Protein AF-A0A5B0PMB0-F1 (afdb_monomer)

Nearest PDB structures (foldseek):
  3c48-assembly1_A  TM=7.609E-01  e=1.021E-05  Corynebacterium glutamicum
  2bfw-assembly1_A  TM=9.282E-01  e=6.484E-05  Pyrococcus abyssi
  2f9f-assembly1_A  TM=6.568E-01  e=1.828E-06  Archaeoglobus fulgidus DSM 4304
  6me3-assembly1_A  TM=8.746E-01  e=4.984E-04  Homo sapiens
  6kqi-assembly1_A  TM=7.697E-01  e=3.400E-04  Homo sapiens

Mean predicted aligned error: 10.93 Å

Sequence (194 aa):
MDNRRTLKALQESVPKDLVQLTLSTEDVGGAERMPDVLFLLNVSQEHKLALLHGRSTKLLGYTASNEHLGIGPLEAMACRLPVLAVDSGGPKETVSDTRTGFLVPPDPEKWAQSIRNILAMDDQQRRQMGDAGRDRVLELFSTEVMAKHFERAIQDILSPVRQTDLWLEQGFFHLLAFIFLPFLTIWVGTWKFM

Secondary structure (DSSP, 8-state):
--HHHHHHHHHHHS-TTS-EEEEETT-----SS--SEEEEES--HHHHHHHHT-TT---EEE--TT-SS-HHHHHHHHTT--EEEESSSTHHHH--BTTTEEEE-S-HHHHHHHHHHHHHS-HHHHHHHHHHHHHHIIIIISHHHHHHHHHHHHHHHHS-----SHHHHHHHHHHHHHHHHHHHHHHHHGGG--

Solvent-accessible surface area (backbone atoms only — not comparable to full-atom values): 11168 Å² total; per-residue (Å²): 132,63,65,69,61,52,51,51,54,52,63,70,65,52,59,89,90,55,48,69,46,77,40,47,86,82,60,92,71,83,68,97,57,88,56,77,41,77,46,74,41,83,73,46,73,67,56,50,50,51,52,51,63,30,86,86,54,77,61,47,80,44,76,69,70,72,39,81,58,38,66,67,58,50,56,32,12,61,54,38,26,28,29,39,29,29,62,33,50,10,34,61,76,65,49,45,65,81,50,21,25,42,62,37,64,101,41,73,67,62,48,52,50,50,51,50,54,63,67,69,45,54,75,64,59,47,44,52,23,1,48,46,17,24,51,49,32,61,71,67,67,26,72,67,42,49,49,52,53,52,51,48,54,51,49,59,71,67,44,76,79,79,77,80,55,65,63,61,52,54,53,48,51,52,52,48,47,65,66,47,52,70,53,54,57,55,60,61,63,65,67,82,78,122

pLDDT: mean 86.99, std 14.03, range [44.78, 98.62]

Foldseek 3Di:
DPVVVVVVVVVVPDDPPFFEDEDEPVDPDDDPDDGPHYHYPPQDPVNVLCQLLPPPQQADEAEDAQDAACVVLLSSLLSLHAYEYEQHHNCVVLDDDPQQHHHHHPDVVRSVVRVVVSVPDDPVSSNRSSPSSSVSCVVPPDPVNVVVVVVVVVCVVVPPPCPPPPCVVVVVVVVVCVVCVVVVVVVVVVPPPD

Radius of gyration: 31.82 Å; Cα contacts (8 Å, |Δi|>4): 205; chains: 1; bounding box: 43×44×115 Å

Organism: NCBI:txid56615

InterPro domains:
  IPR001296 Glycosyl transferase, family 1 [PF00534] (36-135)
  IPR027054 Mannosyltransferase ALG2 [PTHR45918] (2-165)

Structure (mmCIF, N/CA/C/O backbone):
data_AF-A0A5B0PMB0-F1
#
_entry.id   AF-A0A5B0PMB0-F1
#
loop_
_atom_site.group_PDB
_atom_site.id
_atom_site.type_symbol
_atom_site.label_atom_id
_atom_site.label_alt_id
_atom_site.label_comp_id
_atom_site.label_asym_id
_atom_site.label_entity_id
_atom_site.label_seq_id
_atom_site.pdbx_PDB_ins_code
_atom_site.Cartn_x
_atom_site.Cartn_y
_atom_site.Cartn_z
_atom_site.occupancy
_atom_site.B_iso_or_equiv
_atom_site.auth_seq_id
_atom_site.auth_comp_id
_atom_site.auth_asym_id
_atom_site.auth_atom_id
_atom_site.pdbx_PDB_model_num
ATOM 1 N N . MET A 1 1 ? 15.774 10.542 6.602 1.00 57.09 1 MET A N 1
ATOM 2 C CA . MET A 1 1 ? 16.187 9.804 5.389 1.00 57.09 1 MET A CA 1
ATOM 3 C C . MET A 1 1 ? 16.515 10.840 4.322 1.00 57.09 1 MET A C 1
ATOM 5 O O . MET A 1 1 ? 15.747 11.781 4.187 1.00 57.09 1 MET A O 1
ATOM 9 N N . ASP A 1 2 ? 17.667 10.759 3.655 1.00 81.25 2 ASP A N 1
ATOM 10 C CA . ASP A 1 2 ? 18.040 11.720 2.602 1.00 81.25 2 ASP A CA 1
ATOM 11 C C . ASP A 1 2 ? 17.395 11.289 1.277 1.00 81.25 2 ASP A C 1
ATOM 13 O O . ASP A 1 2 ? 17.866 10.354 0.627 1.00 81.25 2 ASP A O 1
ATOM 17 N N . ASN A 1 3 ? 16.305 11.959 0.889 1.00 82.25 3 ASN A N 1
ATOM 18 C CA . ASN A 1 3 ? 15.520 11.604 -0.296 1.00 82.25 3 ASN A CA 1
ATOM 19 C C . ASN A 1 3 ? 16.348 11.628 -1.590 1.00 82.25 3 ASN A C 1
ATOM 21 O O . ASN A 1 3 ? 16.076 10.839 -2.492 1.00 82.25 3 ASN A O 1
ATOM 25 N N . ARG A 1 4 ? 17.383 12.478 -1.681 1.00 85.38 4 ARG A N 1
ATOM 26 C CA . ARG A 1 4 ? 18.250 12.536 -2.869 1.00 85.38 4 ARG A CA 1
ATOM 27 C C . ARG A 1 4 ? 19.137 11.300 -2.970 1.00 85.38 4 ARG A C 1
ATOM 29 O O . ARG A 1 4 ? 19.287 10.747 -4.056 1.00 85.38 4 ARG A O 1
ATOM 36 N N . ARG A 1 5 ? 19.695 10.842 -1.844 1.00 89.75 5 ARG A N 1
ATOM 37 C CA . ARG A 1 5 ? 20.484 9.598 -1.799 1.00 89.75 5 ARG A CA 1
ATOM 38 C C . ARG A 1 5 ? 19.624 8.379 -2.106 1.00 89.75 5 ARG A C 1
ATOM 40 O O . ARG A 1 5 ? 20.054 7.535 -2.883 1.00 89.75 5 ARG A O 1
ATOM 47 N N . THR A 1 6 ? 18.419 8.311 -1.542 1.00 88.94 6 THR A N 1
ATOM 48 C CA . THR A 1 6 ? 17.482 7.212 -1.813 1.00 88.94 6 THR A CA 1
ATOM 49 C C . THR A 1 6 ? 17.100 7.159 -3.289 1.00 88.94 6 THR A C 1
ATOM 51 O O . THR A 1 6 ? 17.182 6.095 -3.892 1.00 88.94 6 THR A O 1
ATOM 54 N N . LEU A 1 7 ? 16.735 8.298 -3.890 1.00 91.75 7 LEU A N 1
ATOM 55 C CA . LEU A 1 7 ? 16.399 8.362 -5.314 1.00 91.75 7 LEU A CA 1
ATOM 56 C C . LEU A 1 7 ? 17.561 7.880 -6.185 1.00 91.75 7 LEU A C 1
ATOM 58 O O . LEU A 1 7 ? 17.359 7.034 -7.050 1.00 91.75 7 LEU A O 1
ATOM 62 N N . LYS A 1 8 ? 18.776 8.370 -5.919 1.00 94.12 8 LYS A N 1
ATOM 63 C CA . LYS A 1 8 ? 19.967 7.963 -6.667 1.00 94.12 8 LYS A CA 1
ATOM 64 C C . LYS A 1 8 ? 20.215 6.454 -6.568 1.00 94.12 8 LYS A C 1
ATOM 66 O O . LYS A 1 8 ? 20.432 5.813 -7.588 1.00 94.12 8 LYS A O 1
ATOM 71 N N . ALA A 1 9 ? 20.117 5.880 -5.368 1.00 94.06 9 ALA A N 1
ATOM 72 C CA . ALA A 1 9 ? 20.280 4.440 -5.172 1.00 94.06 9 ALA A CA 1
ATOM 73 C C . ALA A 1 9 ? 19.219 3.622 -5.932 1.00 94.06 9 ALA A C 1
ATOM 75 O O . ALA A 1 9 ? 19.539 2.591 -6.517 1.00 94.06 9 ALA A O 1
ATOM 76 N N . LEU A 1 10 ? 17.966 4.092 -5.967 1.00 93.12 10 LEU A N 1
ATOM 77 C CA . LEU A 1 10 ? 16.902 3.440 -6.734 1.00 93.12 10 LEU A CA 1
ATOM 78 C C . LEU A 1 10 ? 17.166 3.514 -8.241 1.00 93.12 10 LEU A C 1
ATOM 80 O O . LEU A 1 10 ? 17.052 2.496 -8.916 1.00 93.12 10 LEU A O 1
ATOM 84 N N . GLN A 1 11 ? 17.576 4.674 -8.756 1.00 94.81 11 GLN A N 1
ATOM 85 C CA . GLN A 1 11 ? 17.908 4.855 -10.173 1.00 94.81 11 GLN A CA 1
ATOM 86 C C . GLN A 1 11 ? 19.091 3.981 -10.605 1.00 94.81 11 GLN A C 1
ATOM 88 O O . GLN A 1 11 ? 19.104 3.460 -11.718 1.00 94.81 11 GLN A O 1
ATOM 93 N N . GLU A 1 12 ? 20.080 3.807 -9.726 1.00 96.31 12 GLU A N 1
ATOM 94 C CA . GLU A 1 12 ? 21.227 2.919 -9.943 1.00 96.31 12 GLU A CA 1
ATOM 95 C C . GLU A 1 12 ? 20.848 1.431 -9.872 1.00 96.31 12 GLU A C 1
ATOM 97 O O . GLU A 1 12 ? 21.526 0.605 -10.482 1.00 96.31 12 GLU A O 1
ATOM 102 N N . SER A 1 13 ? 19.768 1.079 -9.165 1.00 94.19 13 SER A N 1
ATOM 103 C CA . SER A 1 13 ? 19.272 -0.302 -9.091 1.00 94.19 13 SER A CA 1
ATOM 104 C C . SER A 1 13 ? 18.421 -0.736 -10.287 1.00 94.19 13 SER A C 1
ATOM 106 O O . SER A 1 13 ? 18.160 -1.931 -10.431 1.00 94.19 13 SER A O 1
ATOM 108 N N . VAL A 1 14 ? 17.982 0.197 -11.142 1.00 94.94 14 VAL A N 1
ATOM 109 C CA . VAL A 1 14 ? 17.193 -0.147 -12.331 1.00 94.94 14 VAL A CA 1
ATOM 110 C C . VAL A 1 14 ? 18.078 -0.897 -13.341 1.00 94.94 14 VAL A C 1
ATOM 112 O O . VAL A 1 14 ? 19.146 -0.395 -13.706 1.00 94.94 14 VAL A O 1
ATOM 115 N N . PRO A 1 15 ? 17.658 -2.086 -13.818 1.00 95.31 15 PRO A N 1
ATOM 116 C CA . PRO A 1 15 ? 18.355 -2.809 -14.878 1.00 95.31 15 PRO A CA 1
ATOM 117 C C . PRO A 1 15 ? 18.583 -1.945 -16.126 1.00 95.31 15 PRO A C 1
ATOM 119 O O . PRO A 1 15 ? 17.711 -1.185 -16.540 1.00 95.31 15 PRO A O 1
ATOM 122 N N . LYS A 1 16 ? 19.767 -2.063 -16.740 1.00 93.12 16 LYS A N 1
ATOM 123 C CA . LYS A 1 16 ? 20.192 -1.200 -17.862 1.00 93.12 16 LYS A CA 1
ATOM 124 C C . LYS A 1 16 ? 19.368 -1.377 -19.140 1.00 93.12 16 LYS A C 1
ATOM 126 O O . LYS A 1 16 ? 19.439 -0.533 -20.026 1.00 93.12 16 LYS A O 1
ATOM 131 N N . ASP A 1 17 ? 18.665 -2.494 -19.260 1.00 95.25 17 ASP A N 1
ATOM 132 C CA . ASP A 1 17 ? 17.761 -2.826 -20.357 1.00 95.25 17 ASP A CA 1
ATOM 133 C C . ASP A 1 17 ? 16.377 -2.172 -20.220 1.00 95.25 17 ASP A C 1
ATOM 135 O O . ASP A 1 17 ? 15.644 -2.116 -21.207 1.00 95.25 17 ASP A O 1
ATOM 139 N N . LEU A 1 18 ? 16.037 -1.640 -19.040 1.00 94.12 18 LEU A N 1
ATOM 140 C CA . LEU A 1 18 ? 14.791 -0.916 -18.800 1.00 94.12 18 LEU A CA 1
ATOM 141 C C . LEU A 1 18 ? 14.965 0.590 -19.002 1.00 94.12 18 LEU A C 1
ATOM 143 O O . LEU A 1 18 ? 15.967 1.195 -18.612 1.00 94.12 18 LEU A O 1
ATOM 147 N N . VAL A 1 19 ? 13.939 1.222 -19.564 1.00 93.00 19 VAL A N 1
ATOM 148 C CA . VAL A 1 19 ? 13.881 2.675 -19.719 1.00 93.00 19 VAL A CA 1
ATOM 149 C C . VAL A 1 19 ? 13.334 3.286 -18.435 1.00 93.00 19 VAL A C 1
ATOM 151 O O . VAL A 1 19 ? 12.165 3.096 -18.095 1.00 93.00 19 VAL A O 1
ATOM 154 N N . GLN A 1 20 ? 14.161 4.064 -17.735 1.00 93.12 20 GLN A N 1
ATOM 155 C CA . GLN A 1 20 ? 13.717 4.866 -16.595 1.00 93.12 20 GLN A CA 1
ATOM 156 C C . GLN A 1 20 ? 13.575 6.347 -16.943 1.00 93.12 20 GLN A C 1
ATOM 158 O O . GLN A 1 20 ? 14.370 6.899 -17.702 1.00 93.12 20 GLN A O 1
ATOM 163 N N . LEU A 1 21 ? 12.591 7.003 -16.332 1.00 91.69 21 LEU A N 1
ATOM 164 C CA . LEU A 1 21 ? 12.368 8.443 -16.432 1.00 91.69 21 LEU A CA 1
ATOM 165 C C . LEU A 1 21 ? 12.169 9.029 -15.036 1.00 91.69 21 LEU A C 1
ATOM 167 O O . LEU A 1 21 ? 11.540 8.411 -14.181 1.00 91.69 21 LEU A O 1
ATOM 171 N N . THR A 1 22 ? 12.690 10.231 -14.801 1.00 91.19 22 THR A N 1
ATOM 172 C CA . THR A 1 22 ? 12.420 10.999 -13.580 1.00 91.19 22 THR A CA 1
ATOM 173 C C . THR A 1 22 ? 11.750 12.307 -13.962 1.00 91.19 22 THR A C 1
ATOM 175 O O . THR A 1 22 ? 12.291 13.030 -14.792 1.00 91.19 22 THR A O 1
ATOM 178 N N . LEU A 1 23 ? 10.590 12.598 -13.375 1.00 87.94 23 LEU A N 1
ATOM 179 C CA . LEU A 1 23 ? 9.835 13.826 -13.622 1.00 87.94 23 LEU A CA 1
ATOM 180 C C . LEU A 1 23 ? 9.596 14.568 -12.309 1.00 87.94 23 LEU A C 1
ATOM 182 O O . LEU A 1 23 ? 9.224 13.955 -11.303 1.00 87.94 23 LEU A O 1
ATOM 186 N N . SER A 1 24 ? 9.771 15.887 -12.325 1.00 81.81 24 SER A N 1
ATOM 187 C CA . SER A 1 24 ? 9.203 16.766 -11.305 1.00 81.81 24 SER A CA 1
ATOM 188 C C . SER A 1 24 ? 7.833 17.285 -11.751 1.00 81.81 24 SER A C 1
ATOM 190 O O . SER A 1 24 ? 7.498 17.249 -12.932 1.00 81.81 24 SER A O 1
ATOM 192 N N . THR A 1 25 ? 7.035 17.800 -10.817 1.00 67.31 25 THR A N 1
ATOM 193 C CA . THR A 1 25 ? 5.736 18.435 -11.111 1.00 67.31 25 THR A CA 1
ATOM 194 C C . THR A 1 25 ? 5.819 19.640 -12.054 1.00 67.31 25 THR A C 1
ATOM 196 O O . THR A 1 25 ? 4.788 20.086 -12.548 1.00 67.31 25 THR A O 1
ATOM 199 N N . GLU A 1 26 ? 7.017 20.177 -12.294 1.00 67.75 26 GLU A N 1
ATOM 200 C CA . GLU A 1 26 ? 7.267 21.326 -13.172 1.00 67.75 26 GLU A CA 1
ATOM 201 C C . GLU A 1 26 ? 7.703 20.898 -14.588 1.00 67.75 26 GLU A C 1
ATOM 203 O O . GLU A 1 26 ? 7.622 21.687 -15.530 1.00 67.75 26 GLU A O 1
ATOM 208 N N . ASP A 1 27 ? 8.106 19.634 -14.767 1.00 65.62 27 ASP A N 1
ATOM 209 C CA . ASP A 1 27 ? 8.620 19.108 -16.030 1.00 65.62 27 ASP A CA 1
ATOM 210 C C . ASP A 1 27 ? 7.488 18.522 -16.886 1.00 65.62 27 ASP A C 1
ATOM 212 O O . ASP A 1 27 ? 7.120 17.351 -16.778 1.00 65.62 27 ASP A O 1
ATOM 216 N N . VAL A 1 28 ? 6.947 19.340 -17.791 1.00 54.47 28 VAL A N 1
ATOM 217 C CA . VAL A 1 28 ? 5.975 18.918 -18.815 1.00 54.47 28 VAL A CA 1
ATOM 218 C C . VAL A 1 28 ? 6.713 18.707 -20.145 1.00 54.47 28 VAL A C 1
ATOM 220 O O . VAL A 1 28 ? 6.522 19.439 -21.112 1.00 54.47 28 VAL A O 1
ATOM 223 N N . GLY A 1 29 ? 7.635 17.740 -20.179 1.00 56.41 29 GLY A N 1
ATOM 224 C CA . GLY A 1 29 ? 8.478 17.431 -21.342 1.00 56.41 29 GLY A CA 1
ATOM 225 C C . GLY A 1 29 ? 8.524 15.930 -21.620 1.00 56.41 29 GLY A C 1
ATOM 226 O O . GLY A 1 29 ? 8.939 15.152 -20.768 1.00 56.41 29 GLY A O 1
ATOM 227 N N . GLY A 1 30 ? 8.035 15.531 -22.798 1.00 57.56 30 GLY A N 1
ATOM 228 C CA . GLY A 1 30 ? 7.682 14.154 -23.1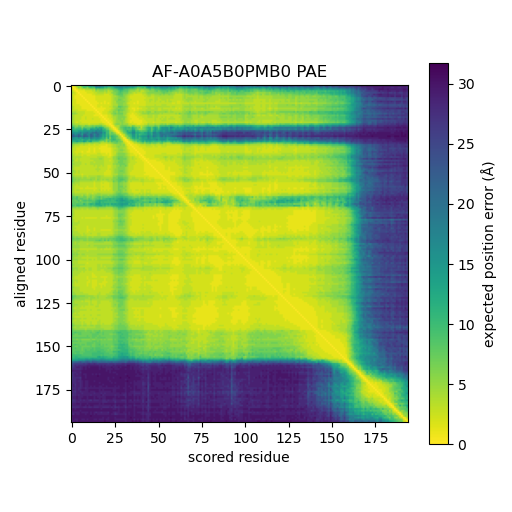44 1.00 57.56 30 GLY A CA 1
ATOM 229 C C . GLY A 1 30 ? 8.867 13.207 -23.312 1.00 57.56 30 GLY A C 1
ATOM 230 O O . GLY A 1 30 ? 9.813 13.489 -24.044 1.00 57.56 30 GLY A O 1
ATOM 231 N N . ALA A 1 31 ? 8.767 12.038 -22.683 1.00 56.53 31 ALA A N 1
ATOM 232 C CA . ALA A 1 31 ? 9.597 10.903 -23.047 1.00 56.53 31 ALA A CA 1
ATOM 233 C C . ALA A 1 31 ? 9.238 10.428 -24.461 1.00 56.53 31 ALA A C 1
ATOM 235 O O . ALA A 1 31 ? 8.060 10.286 -24.792 1.00 56.53 31 ALA A O 1
ATOM 236 N N . GLU A 1 32 ? 10.252 10.142 -25.279 1.00 65.19 32 GLU A N 1
ATOM 237 C CA . GLU A 1 32 ? 10.086 9.616 -26.646 1.00 65.19 32 GLU A CA 1
ATOM 238 C C . GLU A 1 32 ? 9.341 8.269 -26.676 1.00 65.19 32 GLU A C 1
ATOM 240 O O . GLU A 1 32 ? 8.744 7.890 -27.683 1.00 65.19 32 GLU A O 1
ATOM 245 N N . ARG A 1 33 ? 9.349 7.550 -25.548 1.00 78.25 33 ARG A N 1
ATOM 246 C CA . ARG A 1 33 ? 8.638 6.294 -25.317 1.00 78.25 33 ARG A CA 1
ATOM 247 C C . ARG A 1 33 ? 8.175 6.222 -23.862 1.00 78.25 33 ARG A C 1
ATOM 249 O O . ARG A 1 33 ? 8.803 6.794 -22.976 1.00 78.25 33 ARG A O 1
ATOM 256 N N . MET A 1 34 ? 7.088 5.492 -23.614 1.00 85.00 34 MET A N 1
ATOM 257 C CA . MET A 1 34 ? 6.602 5.222 -22.258 1.00 85.00 34 MET A CA 1
ATOM 258 C C . MET A 1 34 ? 7.689 4.495 -21.435 1.00 85.00 34 MET A C 1
ATOM 260 O O . MET A 1 34 ? 8.185 3.471 -21.911 1.00 85.00 34 MET A O 1
ATOM 264 N N . PRO A 1 35 ? 8.080 5.009 -20.254 1.00 92.00 35 PRO A N 1
ATOM 265 C CA . PRO A 1 35 ? 9.121 4.394 -19.436 1.00 92.00 35 PRO A CA 1
ATOM 266 C C . PRO A 1 35 ? 8.618 3.113 -18.760 1.00 92.00 35 PRO A C 1
ATOM 268 O O . PRO A 1 35 ? 7.445 3.017 -18.395 1.00 92.00 35 PRO A O 1
ATOM 271 N N . ASP A 1 36 ? 9.525 2.164 -18.538 1.00 94.38 36 ASP A N 1
ATOM 272 C CA . ASP A 1 36 ? 9.277 0.962 -17.734 1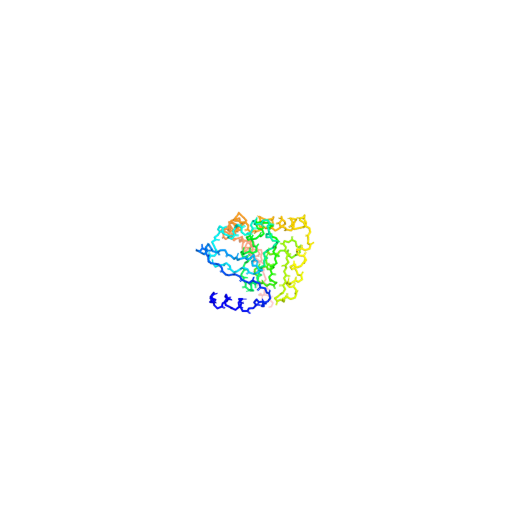.00 94.38 36 ASP A CA 1
ATOM 273 C C . ASP A 1 36 ? 9.265 1.299 -16.234 1.00 94.38 36 ASP A C 1
ATOM 275 O O . ASP A 1 36 ? 8.499 0.724 -15.461 1.00 94.38 36 ASP A O 1
ATOM 279 N N . VAL A 1 37 ? 10.096 2.269 -15.825 1.00 95.06 37 VAL A N 1
ATOM 280 C CA . VAL A 1 37 ? 10.184 2.765 -14.445 1.00 95.06 37 VAL A CA 1
ATOM 281 C C . VAL A 1 37 ? 10.078 4.289 -14.430 1.00 95.06 37 VAL A C 1
ATOM 283 O O . VAL A 1 37 ? 10.905 4.992 -15.006 1.00 95.06 37 VAL A O 1
ATOM 286 N N . LEU A 1 38 ? 9.067 4.816 -13.741 1.00 93.00 38 LEU A N 1
ATOM 287 C CA . LEU A 1 38 ? 8.846 6.255 -13.603 1.00 93.00 38 LEU A CA 1
ATOM 288 C C . LEU A 1 38 ? 9.058 6.700 -12.153 1.00 93.00 38 LEU A C 1
ATOM 290 O O . LEU A 1 38 ? 8.313 6.302 -11.259 1.00 93.00 38 LEU A O 1
ATOM 294 N N . PHE A 1 39 ? 10.038 7.574 -11.933 1.00 92.69 39 PHE A N 1
ATOM 295 C CA . PHE A 1 39 ? 10.243 8.270 -10.666 1.00 92.69 39 PHE A CA 1
ATOM 296 C C . PHE A 1 39 ? 9.548 9.630 -10.709 1.00 92.69 39 PHE A C 1
ATOM 298 O O . PHE A 1 39 ? 9.967 10.528 -11.436 1.00 92.69 39 PHE A O 1
ATOM 305 N N . LEU A 1 40 ? 8.492 9.793 -9.916 1.00 90.31 40 LEU A N 1
ATOM 306 C CA . LEU A 1 40 ? 7.794 11.069 -9.767 1.00 90.31 40 LEU A CA 1
ATOM 307 C C . LEU A 1 40 ? 8.264 11.778 -8.498 1.00 90.31 40 LEU A C 1
ATOM 309 O O . LEU A 1 40 ? 8.195 11.220 -7.401 1.00 90.31 40 LEU A O 1
ATOM 313 N N . LEU A 1 41 ? 8.739 13.011 -8.647 1.00 89.44 41 LEU A N 1
ATOM 314 C CA . LEU A 1 41 ? 9.197 13.853 -7.547 1.00 89.44 41 LEU A CA 1
ATOM 315 C C . LEU A 1 41 ? 8.109 14.849 -7.151 1.00 89.44 41 LEU A C 1
ATOM 317 O O . LEU A 1 41 ? 7.350 15.315 -7.996 1.00 89.44 41 LEU A O 1
ATOM 321 N N . ASN A 1 42 ? 8.066 15.201 -5.863 1.00 86.94 42 ASN A N 1
ATOM 322 C CA . ASN A 1 42 ? 7.117 16.175 -5.308 1.00 86.94 42 ASN A CA 1
ATOM 323 C C . ASN A 1 42 ? 5.649 15.854 -5.646 1.00 86.94 42 ASN A C 1
ATOM 325 O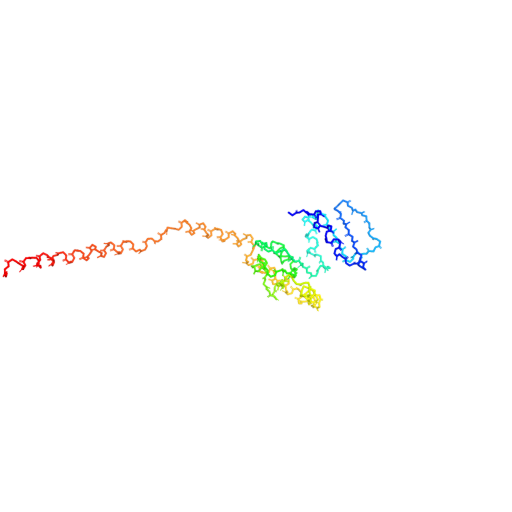 O . ASN A 1 42 ? 4.866 16.741 -5.974 1.00 86.94 42 ASN A O 1
ATOM 329 N N . VAL A 1 43 ? 5.274 14.573 -5.569 1.00 87.81 43 VAL A N 1
ATOM 330 C CA . VAL A 1 43 ? 3.914 14.108 -5.871 1.00 87.81 43 VAL A CA 1
ATOM 331 C C . VAL A 1 43 ? 2.911 14.804 -4.948 1.00 87.81 43 VAL A C 1
ATOM 333 O O . VAL A 1 43 ? 2.918 14.584 -3.736 1.00 87.81 43 VAL A O 1
ATOM 336 N N . SER A 1 44 ? 2.047 15.642 -5.526 1.00 90.25 44 SER A N 1
ATOM 337 C CA . SER A 1 44 ? 0.954 16.283 -4.789 1.00 90.25 44 SER A CA 1
ATOM 338 C C . SER A 1 44 ? -0.138 15.272 -4.422 1.00 90.25 44 SER A C 1
ATOM 340 O O . SER A 1 44 ? -0.194 14.160 -4.959 1.00 90.25 44 SER A O 1
ATOM 342 N N . GLN A 1 45 ? -1.043 15.658 -3.523 1.00 91.25 45 GLN A N 1
ATOM 343 C CA . GLN A 1 45 ? -2.150 14.790 -3.117 1.00 91.25 45 GLN A CA 1
ATOM 344 C C . GLN A 1 45 ? -3.069 14.448 -4.296 1.00 91.25 45 GLN A C 1
ATOM 346 O O . GLN A 1 45 ? -3.506 13.308 -4.424 1.00 91.25 45 GLN A O 1
ATOM 351 N N . GLU A 1 46 ? -3.305 15.395 -5.199 1.00 91.25 46 GLU A N 1
ATOM 352 C CA . GLU A 1 46 ? -4.129 15.212 -6.394 1.00 91.25 46 GLU A CA 1
ATOM 353 C C . GLU A 1 46 ? -3.488 14.204 -7.351 1.00 91.25 46 GLU A C 1
ATOM 355 O O . GLU A 1 46 ? -4.164 13.292 -7.824 1.00 91.25 46 GLU A O 1
ATOM 360 N N . HIS A 1 47 ? -2.174 14.311 -7.581 1.00 91.00 47 HIS A N 1
ATOM 361 C CA . HIS A 1 47 ? -1.434 13.344 -8.393 1.00 91.00 47 HIS A CA 1
ATOM 362 C C . HIS A 1 47 ? -1.476 11.946 -7.776 1.00 91.00 47 HIS A C 1
ATOM 364 O O . HIS A 1 47 ? -1.736 10.967 -8.476 1.00 91.00 47 HIS A O 1
ATOM 370 N N . LYS A 1 48 ? -1.270 11.844 -6.459 1.00 93.19 48 LYS A N 1
ATOM 371 C CA . LYS A 1 48 ? -1.362 10.571 -5.740 1.00 93.19 48 LYS A CA 1
ATOM 372 C C . LYS A 1 48 ? -2.749 9.946 -5.899 1.00 93.19 48 LYS A C 1
ATOM 374 O O . LYS A 1 48 ? -2.848 8.776 -6.255 1.00 93.19 48 LYS A O 1
ATOM 379 N N . LEU A 1 49 ? -3.814 10.720 -5.688 1.00 94.50 49 LEU A N 1
ATOM 380 C CA . LEU A 1 49 ? -5.191 10.247 -5.849 1.00 94.50 49 LEU A CA 1
ATOM 381 C C . LEU A 1 49 ? -5.485 9.823 -7.291 1.00 94.50 49 LEU A C 1
ATOM 383 O O . LEU A 1 49 ? -6.093 8.776 -7.502 1.00 94.50 49 LEU A O 1
ATOM 387 N N . ALA A 1 50 ? -5.013 10.580 -8.283 1.00 94.06 50 ALA A N 1
ATOM 388 C CA . ALA A 1 50 ? -5.160 10.220 -9.690 1.00 94.06 50 ALA A CA 1
ATOM 389 C C . ALA A 1 50 ? -4.478 8.880 -10.015 1.00 94.06 50 ALA A C 1
ATOM 391 O O . ALA A 1 50 ? -5.058 8.052 -10.718 1.00 94.06 50 ALA A O 1
ATOM 392 N N . LEU A 1 51 ? -3.285 8.631 -9.463 1.00 94.88 51 LEU A N 1
ATOM 393 C CA . LEU A 1 51 ? -2.577 7.358 -9.614 1.00 94.88 51 LEU A CA 1
ATOM 394 C C . LEU A 1 51 ? -3.306 6.211 -8.906 1.00 94.88 51 LEU A C 1
ATOM 396 O O . LEU A 1 51 ? -3.477 5.147 -9.499 1.00 94.88 51 LEU A O 1
ATOM 400 N N . LEU A 1 52 ? -3.779 6.416 -7.675 1.00 96.62 52 LEU A N 1
ATOM 401 C CA . LEU A 1 52 ? -4.503 5.390 -6.915 1.00 96.62 52 LEU A CA 1
ATOM 402 C C . LEU A 1 52 ? -5.850 5.018 -7.555 1.00 96.62 52 LEU A C 1
ATOM 404 O O . LEU A 1 52 ? -6.240 3.854 -7.519 1.00 96.62 52 LEU A O 1
ATOM 408 N N . HIS A 1 53 ? -6.541 5.975 -8.180 1.00 95.25 53 HIS A N 1
ATOM 409 C CA . HIS A 1 53 ? -7.794 5.742 -8.908 1.00 95.25 53 HIS A CA 1
ATOM 410 C C . HIS A 1 53 ? -7.603 5.344 -10.379 1.00 95.25 53 HIS A C 1
ATOM 412 O O . HIS A 1 53 ? -8.581 5.038 -11.072 1.00 95.25 53 HIS A O 1
ATOM 418 N N . GLY A 1 54 ? -6.367 5.352 -10.878 1.00 94.62 54 GLY A N 1
ATOM 419 C CA . GLY A 1 54 ? -6.064 5.033 -12.265 1.00 94.62 54 GLY A CA 1
ATOM 420 C C . GLY A 1 54 ? -6.498 3.611 -12.621 1.00 94.62 54 GLY A C 1
ATOM 421 O O . GLY A 1 54 ? -6.062 2.646 -12.005 1.00 94.62 54 GLY A O 1
ATOM 422 N N . ARG A 1 55 ? -7.308 3.443 -13.675 1.00 90.06 55 ARG A N 1
ATOM 423 C CA . ARG A 1 55 ? -7.729 2.108 -14.166 1.00 90.06 55 ARG A CA 1
ATOM 424 C C . ARG A 1 55 ? -6.553 1.231 -14.624 1.00 90.06 55 ARG A C 1
ATOM 426 O O . ARG A 1 55 ? -6.648 -0.001 -14.656 1.00 90.06 55 ARG A O 1
ATOM 433 N N . SER A 1 56 ? -5.456 1.870 -15.024 1.00 92.50 56 SER A N 1
ATOM 434 C CA . SER A 1 56 ? -4.195 1.218 -15.375 1.00 92.50 56 SER A CA 1
ATOM 435 C C . SER A 1 56 ? -3.419 0.737 -14.147 1.00 92.50 56 SER A C 1
ATOM 437 O O . SER A 1 56 ? -2.632 -0.197 -14.276 1.00 92.50 56 SER A O 1
ATOM 439 N N . THR A 1 57 ? -3.661 1.309 -12.967 1.00 96.25 57 THR A N 1
ATOM 440 C CA . THR A 1 57 ? -3.004 0.928 -11.714 1.00 96.25 57 THR A CA 1
ATOM 441 C C . THR A 1 57 ? -3.556 -0.408 -11.234 1.00 96.25 57 THR A C 1
ATOM 443 O O . THR A 1 57 ? -4.766 -0.594 -11.116 1.00 96.25 57 THR A O 1
ATOM 446 N N . LYS A 1 58 ? -2.665 -1.377 -11.005 1.00 96.44 58 LYS A N 1
ATOM 447 C CA . LYS A 1 58 ? -3.056 -2.757 -10.666 1.00 96.44 58 LYS A CA 1
ATOM 448 C C . LYS A 1 58 ? -2.892 -3.096 -9.191 1.00 96.44 58 LYS A C 1
ATOM 450 O O . LYS A 1 58 ? -3.652 -3.917 -8.688 1.00 96.44 58 LYS A O 1
ATOM 455 N N . LEU A 1 59 ? -1.922 -2.478 -8.522 1.00 97.56 59 LEU A N 1
ATOM 456 C CA . LEU A 1 59 ? -1.651 -2.652 -7.096 1.00 97.56 59 LEU A CA 1
ATOM 457 C C . LEU A 1 59 ? -0.815 -1.487 -6.551 1.00 97.56 59 LEU A C 1
ATOM 459 O O . LEU A 1 59 ? -0.136 -0.808 -7.323 1.00 97.56 59 LEU A O 1
ATOM 463 N N . LEU A 1 60 ? -0.824 -1.302 -5.230 1.00 97.94 60 LEU A N 1
ATOM 464 C CA . LEU A 1 60 ? 0.165 -0.494 -4.509 1.00 97.94 60 LEU A CA 1
ATOM 465 C C . LEU A 1 60 ? 1.207 -1.418 -3.866 1.00 97.94 60 LEU A C 1
ATOM 467 O O . LEU A 1 60 ? 0.842 -2.313 -3.108 1.00 97.94 60 LEU A O 1
ATOM 471 N N . GLY A 1 61 ? 2.493 -1.172 -4.124 1.00 97.19 61 GLY A N 1
ATOM 472 C CA . GLY A 1 61 ? 3.600 -1.798 -3.398 1.00 97.19 61 GLY A CA 1
ATOM 473 C C . GLY A 1 61 ? 4.063 -0.923 -2.230 1.00 97.19 61 GLY A C 1
ATOM 474 O O . GLY A 1 61 ? 4.374 0.248 -2.438 1.00 97.19 61 GLY A O 1
ATOM 475 N N . TYR A 1 62 ? 4.135 -1.471 -1.016 1.00 96.12 62 TYR A N 1
ATOM 476 C CA . TYR A 1 62 ? 4.523 -0.744 0.197 1.00 96.12 62 TYR A CA 1
ATOM 477 C C . TYR A 1 62 ? 5.660 -1.445 0.955 1.00 96.12 62 TYR A C 1
ATOM 479 O O . TYR A 1 62 ? 5.448 -2.396 1.706 1.00 96.12 62 TYR A O 1
ATOM 487 N N . THR A 1 63 ? 6.889 -0.971 0.748 1.00 93.06 63 THR A N 1
ATOM 488 C CA . THR A 1 63 ? 8.129 -1.621 1.217 1.00 93.06 63 THR A CA 1
ATOM 489 C C . THR A 1 63 ? 8.675 -1.065 2.537 1.00 93.06 63 THR A C 1
ATOM 491 O O . THR A 1 63 ? 9.689 -1.555 3.038 1.00 93.06 63 THR A O 1
ATOM 494 N N . ALA A 1 64 ? 8.038 -0.040 3.114 1.00 87.62 64 ALA A N 1
ATOM 495 C CA . ALA A 1 64 ? 8.527 0.613 4.325 1.00 87.62 64 ALA A CA 1
ATOM 496 C C . ALA A 1 64 ? 8.434 -0.335 5.530 1.00 87.62 64 ALA A C 1
ATOM 498 O O . ALA A 1 64 ? 7.349 -0.654 6.011 1.00 87.62 64 ALA A O 1
ATOM 499 N N . SER A 1 65 ? 9.593 -0.794 6.004 1.00 81.69 65 SER A N 1
ATOM 500 C CA . SER A 1 65 ? 9.691 -1.678 7.167 1.00 81.69 65 SER A CA 1
ATOM 501 C C . SER A 1 65 ? 9.612 -0.880 8.467 1.00 81.69 65 SER A C 1
ATOM 503 O O . SER A 1 65 ? 10.126 0.236 8.531 1.00 81.69 65 SER A O 1
ATOM 505 N N . ASN A 1 66 ? 9.021 -1.470 9.510 1.00 78.69 66 ASN A N 1
ATOM 506 C CA . ASN A 1 66 ? 8.882 -0.862 10.845 1.00 78.69 66 ASN A CA 1
ATOM 507 C C . ASN A 1 66 ? 8.170 0.505 10.856 1.00 78.69 66 ASN A C 1
ATOM 509 O O . ASN A 1 66 ? 8.422 1.336 11.728 1.00 78.69 66 ASN A O 1
ATOM 513 N N . GLU A 1 67 ? 7.295 0.756 9.884 1.00 82.81 67 GLU A N 1
ATOM 514 C CA . GLU A 1 67 ? 6.381 1.894 9.947 1.00 82.81 67 GLU A CA 1
ATOM 515 C C . GLU A 1 67 ? 5.260 1.577 10.956 1.00 82.81 67 GLU A C 1
ATOM 517 O O . GLU A 1 67 ? 4.949 0.408 11.174 1.00 82.81 67 GLU A O 1
ATOM 522 N N . HIS A 1 68 ? 4.721 2.582 11.646 1.00 84.00 68 HIS A N 1
ATOM 523 C CA . HIS A 1 68 ? 3.817 2.369 12.778 1.00 84.00 68 HIS A CA 1
ATOM 524 C C . HIS A 1 68 ? 2.412 1.898 12.381 1.00 84.00 68 HIS A C 1
ATOM 526 O O . HIS A 1 68 ? 1.892 0.997 13.023 1.00 84.00 68 HIS A O 1
ATOM 532 N N . LEU A 1 69 ? 1.791 2.486 11.355 1.00 80.75 69 LEU A N 1
ATOM 533 C CA . LEU A 1 69 ? 0.375 2.267 11.029 1.00 80.75 69 LEU A CA 1
ATOM 534 C C . LEU A 1 69 ? 0.142 1.803 9.586 1.00 80.75 69 LEU A C 1
ATOM 536 O O . LEU A 1 69 ? -0.690 0.945 9.338 1.00 80.75 69 LEU A O 1
ATOM 540 N N . GLY A 1 70 ? 0.874 2.324 8.612 1.00 81.06 70 GLY A N 1
ATOM 541 C CA . GLY A 1 70 ? 0.726 1.987 7.203 1.00 81.06 70 GLY A CA 1
ATOM 542 C C . GLY A 1 70 ? -0.381 2.808 6.550 1.00 81.06 70 GLY A C 1
ATOM 543 O O . GLY A 1 70 ? -1.307 2.256 5.958 1.00 81.06 70 GLY A O 1
ATOM 544 N N . ILE A 1 71 ? -0.280 4.141 6.616 1.00 91.06 71 ILE A N 1
ATOM 545 C CA . ILE A 1 71 ? -1.272 5.042 5.997 1.00 91.06 71 ILE A CA 1
ATOM 546 C C . ILE A 1 71 ? -1.360 4.815 4.478 1.00 91.06 71 ILE A C 1
ATOM 548 O O . ILE A 1 71 ? -2.457 4.792 3.932 1.00 91.06 71 ILE A O 1
ATOM 552 N N . GLY A 1 72 ? -0.236 4.564 3.797 1.00 93.81 72 GLY A N 1
ATOM 553 C CA . GLY A 1 72 ? -0.221 4.267 2.355 1.00 93.81 72 GLY A CA 1
ATOM 554 C C . GLY A 1 72 ? -1.109 3.069 1.965 1.00 93.81 72 GLY A C 1
ATOM 555 O O . GLY A 1 72 ? -1.973 3.219 1.101 1.00 93.81 72 GLY A O 1
ATOM 556 N N . PRO A 1 73 ? -0.956 1.897 2.614 1.00 96.69 73 PRO A N 1
ATOM 557 C CA . PRO A 1 73 ? -1.887 0.778 2.493 1.00 96.69 73 PRO A CA 1
ATOM 558 C C . PRO A 1 73 ? -3.360 1.151 2.697 1.00 96.69 73 PRO A C 1
ATOM 560 O O . PRO A 1 73 ? -4.198 0.753 1.890 1.00 96.69 73 PRO A O 1
ATOM 563 N N . LEU A 1 74 ? -3.686 1.932 3.734 1.00 96.56 74 LEU A N 1
ATOM 564 C CA . LEU A 1 74 ? -5.063 2.373 3.992 1.00 96.56 74 LEU A CA 1
ATOM 565 C C . LEU A 1 74 ? -5.606 3.262 2.864 1.00 96.56 74 LEU A C 1
ATOM 567 O O . LEU A 1 74 ? -6.735 3.059 2.422 1.00 96.56 74 LEU A O 1
ATOM 571 N N . GLU A 1 75 ? -4.805 4.202 2.356 1.00 96.69 75 GLU A N 1
ATOM 572 C CA . GLU A 1 75 ? -5.181 5.070 1.231 1.00 96.69 75 GLU A CA 1
ATOM 573 C C . GLU A 1 75 ? -5.458 4.258 -0.044 1.00 96.69 75 GLU A C 1
ATOM 575 O O . GLU A 1 75 ? -6.471 4.480 -0.713 1.00 96.69 75 GLU A O 1
ATOM 580 N N . ALA A 1 76 ? -4.611 3.273 -0.360 1.00 97.62 76 ALA A N 1
ATOM 581 C CA . ALA A 1 76 ? -4.830 2.373 -1.493 1.00 97.62 76 ALA A CA 1
ATOM 582 C C . ALA A 1 76 ? -6.089 1.513 -1.321 1.00 97.62 76 ALA A C 1
ATOM 584 O O . ALA A 1 76 ? -6.918 1.451 -2.231 1.00 97.62 76 ALA A O 1
ATOM 585 N N . MET A 1 77 ? -6.280 0.908 -0.147 1.00 97.88 77 MET A N 1
ATOM 586 C CA . MET A 1 77 ? -7.473 0.113 0.147 1.00 97.88 77 MET A CA 1
ATOM 587 C C . MET A 1 77 ? -8.755 0.955 0.080 1.00 97.88 77 MET A C 1
ATOM 589 O O . MET A 1 77 ? -9.740 0.516 -0.510 1.00 97.88 77 MET A O 1
ATOM 593 N N . ALA A 1 78 ? -8.748 2.197 0.577 1.00 97.12 78 ALA A N 1
ATOM 594 C CA . ALA A 1 78 ? -9.881 3.121 0.450 1.00 97.12 78 ALA A CA 1
ATOM 595 C C . ALA A 1 78 ? -10.243 3.404 -1.025 1.00 97.12 78 ALA A C 1
ATOM 597 O O . ALA A 1 78 ? -11.425 3.530 -1.385 1.00 97.12 78 ALA A O 1
ATOM 598 N N . CYS A 1 79 ? -9.224 3.435 -1.889 1.00 97.44 79 CYS A N 1
ATOM 599 C CA . CYS A 1 79 ? -9.346 3.569 -3.341 1.00 97.44 79 CYS A CA 1
ATOM 600 C C . CYS A 1 79 ? -9.688 2.252 -4.065 1.00 97.44 79 CYS A C 1
ATOM 602 O O . CYS A 1 79 ? -9.800 2.263 -5.290 1.00 97.44 79 CYS A O 1
ATOM 604 N N . ARG A 1 80 ? -9.922 1.149 -3.335 1.00 97.94 80 ARG A N 1
ATOM 605 C CA . ARG A 1 80 ? -10.165 -0.210 -3.860 1.00 97.94 80 ARG A CA 1
ATOM 606 C C . ARG A 1 80 ? -8.999 -0.790 -4.660 1.00 97.94 80 ARG A C 1
ATOM 608 O O . ARG A 1 80 ? -9.204 -1.548 -5.607 1.00 97.94 80 ARG A O 1
ATOM 615 N N . LEU A 1 81 ? -7.775 -0.435 -4.292 1.00 98.06 81 LEU A N 1
ATOM 616 C CA . LEU A 1 81 ? -6.573 -0.945 -4.930 1.00 98.06 81 LEU A CA 1
ATOM 617 C C . LEU A 1 81 ? -5.972 -2.080 -4.082 1.00 98.06 81 LEU A C 1
ATOM 619 O O . LEU A 1 81 ? -5.720 -1.860 -2.895 1.00 98.06 81 LEU A O 1
ATOM 623 N N . PRO A 1 82 ? -5.710 -3.270 -4.659 1.00 97.88 82 PRO A N 1
ATOM 624 C CA . PRO A 1 82 ? -4.958 -4.321 -3.982 1.00 97.88 82 PRO A CA 1
ATOM 625 C C . PRO A 1 82 ? -3.618 -3.818 -3.437 1.00 97.88 82 PRO A C 1
ATOM 627 O O . PRO A 1 82 ? -2.892 -3.092 -4.124 1.00 97.88 82 PRO A O 1
ATOM 630 N N . VAL A 1 83 ? -3.269 -4.234 -2.219 1.00 98.12 83 VAL A N 1
ATOM 631 C CA . VAL A 1 83 ? -2.015 -3.839 -1.564 1.00 98.12 83 VAL A CA 1
ATOM 632 C C . VAL A 1 83 ? -1.044 -5.013 -1.506 1.00 98.12 83 VAL A C 1
ATOM 634 O O . VAL A 1 83 ? -1.392 -6.100 -1.066 1.00 98.12 83 VAL A O 1
ATOM 637 N N . LEU A 1 84 ? 0.204 -4.791 -1.899 1.00 98.25 84 LEU A N 1
ATOM 638 C CA . LEU A 1 84 ? 1.324 -5.674 -1.602 1.00 98.25 84 LEU A CA 1
ATOM 639 C C . LEU A 1 84 ? 2.233 -4.948 -0.615 1.00 98.25 84 LEU A C 1
ATOM 641 O O . LEU A 1 84 ? 2.834 -3.937 -0.971 1.00 98.25 84 LEU A O 1
ATOM 645 N N . ALA A 1 85 ? 2.323 -5.428 0.620 1.00 97.31 85 ALA A N 1
ATOM 646 C CA . ALA A 1 85 ? 3.073 -4.749 1.668 1.00 97.31 85 ALA A CA 1
ATOM 647 C C . ALA A 1 85 ? 4.073 -5.674 2.359 1.00 97.31 85 ALA A C 1
ATOM 649 O O . ALA A 1 85 ? 3.941 -6.897 2.338 1.00 97.31 85 ALA A O 1
ATOM 650 N N . VAL A 1 86 ? 5.089 -5.076 2.978 1.00 96.50 86 VAL A N 1
ATOM 651 C CA . VAL A 1 86 ? 6.070 -5.824 3.765 1.00 96.50 86 VAL A CA 1
ATOM 652 C C . VAL A 1 86 ? 5.417 -6.447 5.008 1.00 96.50 86 VAL A C 1
ATOM 654 O O . VAL A 1 86 ? 4.647 -5.783 5.696 1.00 96.50 86 VAL A O 1
ATOM 657 N N . ASP A 1 87 ? 5.740 -7.703 5.328 1.00 95.25 87 ASP A N 1
ATOM 658 C CA . ASP A 1 87 ? 5.299 -8.394 6.557 1.00 95.25 87 ASP A CA 1
ATOM 659 C C . ASP A 1 87 ? 6.072 -7.891 7.792 1.00 95.25 87 ASP A C 1
ATOM 661 O O . ASP A 1 87 ? 6.860 -8.601 8.417 1.00 95.25 87 ASP A O 1
ATOM 665 N N . SER A 1 88 ? 5.905 -6.609 8.121 1.00 93.25 88 SER A N 1
ATOM 666 C CA . SER A 1 88 ? 6.478 -5.983 9.317 1.00 93.25 88 SER A CA 1
ATOM 667 C C . SER A 1 88 ? 5.699 -4.723 9.699 1.00 93.25 88 SER A C 1
ATOM 669 O O . SER A 1 88 ? 5.162 -4.062 8.816 1.00 93.25 88 SER A O 1
ATOM 671 N N . GLY A 1 89 ? 5.681 -4.365 10.988 1.00 90.38 89 GLY A N 1
ATOM 672 C CA . GLY A 1 89 ? 5.090 -3.112 11.482 1.00 90.38 89 GLY A CA 1
ATOM 673 C C . GLY A 1 89 ? 3.599 -2.935 11.160 1.00 90.38 89 GLY A C 1
ATOM 674 O O . GLY A 1 89 ? 2.852 -3.907 11.065 1.00 90.38 89 GLY A O 1
ATOM 675 N N . GLY A 1 90 ? 3.193 -1.683 10.961 1.00 90.88 90 GLY A N 1
ATOM 676 C CA . GLY A 1 90 ? 1.831 -1.226 10.685 1.00 90.88 90 GLY A CA 1
ATOM 677 C C . GLY A 1 90 ? 1.109 -1.934 9.534 1.00 90.88 90 GLY A C 1
ATOM 678 O O . GLY A 1 90 ? -0.073 -2.245 9.688 1.00 90.88 90 GLY A O 1
ATOM 679 N N . PRO A 1 91 ? 1.766 -2.292 8.411 1.00 94.12 91 PRO A N 1
ATOM 680 C CA . PRO A 1 91 ? 1.164 -3.163 7.403 1.00 94.12 91 PRO A CA 1
ATOM 681 C C . PRO A 1 91 ? 0.531 -4.449 7.947 1.00 94.12 91 PRO A C 1
ATOM 683 O O . PRO A 1 91 ? -0.507 -4.857 7.434 1.00 94.12 91 PRO A O 1
ATOM 686 N N . LYS A 1 92 ? 1.091 -5.065 8.998 1.00 94.12 92 LYS A N 1
ATOM 687 C CA . LYS A 1 92 ? 0.516 -6.276 9.613 1.00 94.12 92 LYS A CA 1
ATOM 688 C C . LYS A 1 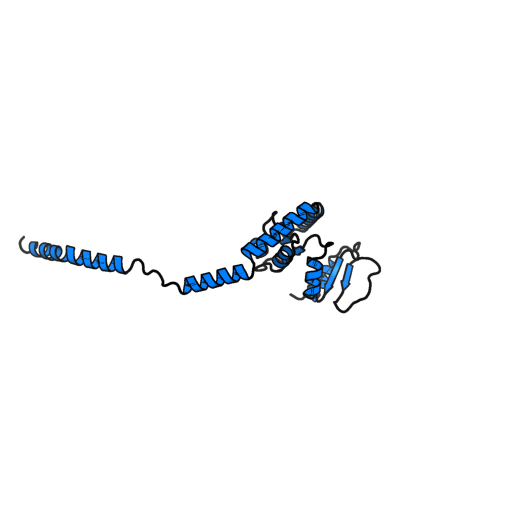92 ? -0.799 -6.019 10.339 1.00 94.12 92 LYS A C 1
ATOM 690 O O . LYS A 1 92 ? -1.589 -6.940 10.525 1.00 94.12 92 LYS A O 1
ATOM 695 N N . GLU A 1 93 ? -1.016 -4.785 10.775 1.00 93.00 93 GLU A N 1
ATOM 696 C CA . GLU A 1 93 ? -2.248 -4.363 11.433 1.00 93.00 93 GLU A CA 1
ATOM 697 C C . GLU A 1 93 ? -3.299 -3.955 10.395 1.00 93.00 93 GLU A C 1
ATOM 699 O O . GLU A 1 93 ? -4.481 -4.301 10.504 1.00 93.00 93 GLU A O 1
ATOM 704 N N . THR A 1 94 ? -2.874 -3.248 9.345 1.00 94.62 94 THR A N 1
ATOM 705 C CA . THR A 1 94 ? -3.787 -2.668 8.355 1.00 94.62 94 THR A CA 1
ATOM 706 C C . THR A 1 94 ? -4.156 -3.620 7.228 1.00 94.62 94 THR A C 1
ATOM 708 O O . THR A 1 94 ? -5.331 -3.674 6.869 1.00 94.62 94 THR A O 1
ATOM 711 N N . VAL A 1 95 ? -3.229 -4.411 6.690 1.00 96.69 95 VAL A N 1
ATOM 712 C CA . VAL A 1 95 ? -3.490 -5.329 5.570 1.00 96.69 95 VAL A CA 1
ATOM 713 C C . VAL A 1 95 ? -3.941 -6.691 6.094 1.00 96.69 95 VAL A C 1
ATOM 715 O O . VAL A 1 95 ? -3.282 -7.307 6.924 1.00 96.69 95 VAL A O 1
ATOM 718 N N . SER A 1 96 ? -5.062 -7.197 5.576 1.00 96.94 96 SER A N 1
ATOM 719 C CA . SER A 1 96 ? -5.490 -8.577 5.811 1.00 96.94 96 SER A CA 1
ATOM 720 C C . SER A 1 96 ? -4.945 -9.457 4.693 1.00 96.94 96 SER A C 1
ATOM 722 O O . SER A 1 96 ? -5.449 -9.405 3.568 1.00 96.94 96 SER A O 1
ATOM 724 N N . ASP A 1 97 ? -3.942 -10.274 5.014 1.00 96.94 97 ASP A N 1
ATOM 725 C CA . ASP A 1 97 ? -3.274 -11.146 4.046 1.00 96.94 97 ASP A CA 1
ATOM 726 C C . ASP A 1 97 ? -4.271 -12.018 3.270 1.00 96.94 97 ASP A C 1
ATOM 728 O O . ASP A 1 97 ? -5.256 -12.514 3.824 1.00 96.94 97 ASP A O 1
ATOM 732 N N . THR A 1 98 ? -4.043 -12.146 1.964 1.00 95.62 98 THR A N 1
ATOM 733 C CA . THR A 1 98 ? -4.893 -12.777 0.935 1.00 95.62 98 THR A CA 1
ATOM 734 C C . THR A 1 98 ? -6.296 -12.185 0.730 1.00 95.62 98 THR A C 1
ATOM 736 O O . THR A 1 98 ? -6.905 -12.428 -0.312 1.00 95.62 98 THR A O 1
ATOM 739 N N . ARG A 1 99 ? -6.816 -11.383 1.670 1.00 97.19 99 ARG A N 1
ATOM 740 C CA . ARG A 1 99 ? -8.169 -10.801 1.609 1.00 97.19 99 ARG A CA 1
ATOM 741 C C . ARG A 1 99 ? -8.182 -9.396 1.020 1.00 97.19 99 ARG A C 1
ATOM 743 O O . ARG A 1 99 ? -9.023 -9.102 0.180 1.00 97.19 99 ARG A O 1
ATOM 750 N N . THR A 1 100 ? -7.281 -8.527 1.471 1.00 97.50 100 THR A N 1
ATOM 751 C CA . THR A 1 100 ? -7.191 -7.122 1.020 1.00 97.50 100 THR A CA 1
ATOM 752 C C . THR A 1 100 ? -5.896 -6.835 0.262 1.00 97.50 100 THR A C 1
ATOM 754 O O . THR A 1 100 ? -5.655 -5.712 -0.180 1.00 97.50 100 THR A O 1
ATOM 757 N N . GLY A 1 101 ? -5.039 -7.847 0.138 1.00 97.31 101 GLY A N 1
ATOM 758 C CA . GLY A 1 101 ? -3.681 -7.713 -0.348 1.00 97.31 101 GLY A CA 1
ATOM 759 C C . GLY A 1 101 ? -2.818 -8.902 0.052 1.00 97.31 101 GLY A C 1
ATOM 760 O O . GLY A 1 101 ? -3.343 -9.940 0.442 1.00 97.31 101 GLY A O 1
ATOM 761 N N . PHE A 1 102 ? -1.501 -8.731 -0.011 1.00 98.00 102 PHE A N 1
ATOM 762 C CA . PHE A 1 102 ? -0.526 -9.719 0.446 1.00 98.00 102 PHE A CA 1
ATOM 763 C C . PHE A 1 102 ? 0.502 -9.081 1.375 1.00 98.00 102 PHE A C 1
ATOM 765 O O . PHE A 1 102 ? 0.991 -7.980 1.101 1.00 98.00 102 PHE A O 1
ATOM 772 N N . LEU A 1 103 ? 0.847 -9.797 2.443 1.00 97.44 103 LEU A N 1
ATOM 773 C CA . LEU A 1 103 ? 1.967 -9.476 3.323 1.00 97.44 103 LEU A CA 1
ATOM 774 C C . LEU A 1 103 ? 3.154 -10.368 2.971 1.00 97.44 103 LEU A C 1
ATOM 776 O O . LEU A 1 103 ? 3.066 -11.593 3.015 1.00 97.44 103 LEU A O 1
ATOM 780 N N . VAL A 1 104 ? 4.271 -9.752 2.592 1.00 97.44 104 VAL A N 1
ATOM 781 C CA . VAL A 1 104 ? 5.423 -10.475 2.047 1.00 97.44 104 VAL A CA 1
ATOM 782 C C . VAL A 1 104 ? 6.693 -10.059 2.782 1.00 97.44 104 VAL A C 1
ATOM 784 O O . VAL A 1 104 ? 6.923 -8.864 2.971 1.00 97.44 104 VAL A O 1
ATOM 787 N N . PRO A 1 105 ? 7.561 -10.998 3.200 1.00 95.50 105 PRO A N 1
ATOM 788 C CA . PRO A 1 105 ? 8.857 -10.640 3.777 1.00 95.50 105 PRO A CA 1
ATOM 789 C C . PRO A 1 105 ? 9.682 -9.797 2.783 1.00 95.50 105 PRO A C 1
ATOM 791 O O . PRO A 1 105 ? 9.396 -9.828 1.585 1.00 95.50 105 PRO A O 1
ATOM 794 N N . PRO A 1 106 ? 10.705 -9.049 3.231 1.00 93.31 106 PRO A N 1
ATOM 795 C CA . PRO A 1 106 ? 11.543 -8.206 2.370 1.00 93.31 106 PRO A CA 1
ATOM 796 C C . PRO A 1 106 ? 12.501 -9.045 1.496 1.00 93.31 106 PRO A C 1
ATOM 798 O O . PRO A 1 106 ? 13.719 -8.983 1.625 1.00 93.31 106 PRO A O 1
ATOM 801 N N . ASP A 1 107 ? 11.922 -9.862 0.621 1.00 95.25 107 ASP A N 1
ATOM 802 C CA . ASP A 1 107 ? 12.568 -10.817 -0.271 1.00 95.25 107 ASP A CA 1
ATOM 803 C C . ASP A 1 107 ? 12.131 -10.509 -1.716 1.00 95.25 107 ASP A C 1
ATOM 805 O O . ASP A 1 107 ? 10.948 -10.670 -2.042 1.00 95.25 107 ASP A O 1
ATOM 809 N N . PRO A 1 108 ? 13.046 -10.046 -2.587 1.00 94.50 108 PRO A N 1
ATOM 810 C CA . PRO A 1 108 ? 12.697 -9.621 -3.941 1.00 94.50 108 PRO A CA 1
ATOM 811 C C . PRO A 1 108 ? 11.980 -10.687 -4.779 1.00 94.50 108 PRO A C 1
ATOM 813 O O . PRO A 1 108 ? 11.066 -10.350 -5.531 1.00 94.50 108 PRO A O 1
ATOM 816 N N . GLU A 1 109 ? 12.333 -11.966 -4.629 1.00 97.38 109 GLU A N 1
ATOM 817 C CA . GLU A 1 109 ? 11.725 -13.052 -5.405 1.00 97.38 109 GLU A CA 1
ATOM 818 C C . GLU A 1 109 ? 10.281 -13.304 -4.976 1.00 97.38 109 GLU A C 1
ATOM 820 O O . GLU A 1 109 ? 9.382 -13.450 -5.812 1.00 97.38 109 GLU A O 1
ATOM 825 N N . LYS A 1 110 ? 10.016 -13.277 -3.667 1.00 97.50 110 LYS A N 1
ATOM 826 C CA . LYS A 1 110 ? 8.649 -13.394 -3.140 1.00 97.50 110 LYS A CA 1
ATOM 827 C C . LYS A 1 110 ? 7.787 -12.190 -3.515 1.00 97.50 110 LYS A C 1
ATOM 829 O O . LYS A 1 110 ? 6.602 -12.359 -3.820 1.00 97.50 110 LYS A O 1
ATOM 834 N N . TRP A 1 111 ? 8.366 -10.990 -3.541 1.00 97.50 111 TRP A N 1
ATOM 835 C CA . TRP A 1 111 ? 7.688 -9.786 -4.026 1.00 97.50 111 TRP A CA 1
ATOM 836 C C . TRP A 1 111 ? 7.340 -9.902 -5.509 1.00 97.50 111 TRP A C 1
ATOM 838 O O . TRP A 1 111 ? 6.182 -9.712 -5.879 1.00 97.50 111 TRP A O 1
ATOM 848 N N . ALA A 1 112 ? 8.301 -10.295 -6.347 1.00 97.56 112 ALA A N 1
ATOM 849 C CA . ALA A 1 112 ? 8.077 -10.503 -7.773 1.00 97.56 112 ALA A CA 1
ATOM 850 C C . ALA A 1 112 ? 6.993 -11.560 -8.028 1.00 97.56 112 ALA A C 1
ATOM 852 O O . ALA A 1 112 ? 6.107 -11.355 -8.860 1.00 97.56 112 ALA A O 1
ATOM 853 N N . GLN A 1 113 ? 7.007 -12.666 -7.278 1.00 98.00 113 GLN A N 1
ATOM 854 C CA . GLN A 1 113 ? 5.973 -13.692 -7.382 1.00 98.00 113 GLN A CA 1
ATOM 855 C C . GLN A 1 113 ? 4.589 -13.163 -6.989 1.00 98.00 113 GLN A C 1
ATOM 857 O O . GLN A 1 113 ? 3.608 -13.444 -7.673 1.00 98.00 113 GLN A O 1
ATOM 862 N N . SER A 1 114 ? 4.503 -12.363 -5.929 1.00 97.81 114 SER A N 1
ATOM 863 C CA . SER A 1 114 ? 3.233 -11.796 -5.464 1.00 97.81 114 SER A CA 1
ATOM 864 C C . SER A 1 114 ? 2.676 -10.758 -6.440 1.00 97.81 114 SER A C 1
ATOM 866 O O . SER A 1 114 ? 1.478 -10.760 -6.721 1.00 97.81 114 SER A O 1
ATOM 868 N N . ILE A 1 115 ? 3.543 -9.940 -7.048 1.00 97.94 115 ILE A N 1
ATOM 869 C CA . ILE A 1 115 ? 3.171 -9.040 -8.149 1.00 97.94 115 ILE A CA 1
ATOM 870 C C . ILE A 1 115 ? 2.605 -9.851 -9.318 1.00 97.94 115 ILE A C 1
ATOM 872 O O . ILE A 1 115 ? 1.514 -9.544 -9.796 1.00 97.94 115 ILE A O 1
ATOM 876 N N . ARG A 1 116 ? 3.292 -10.921 -9.749 1.00 98.06 116 ARG A N 1
ATOM 877 C CA . ARG A 1 116 ? 2.801 -11.806 -10.820 1.00 98.06 116 ARG A CA 1
ATOM 878 C C . ARG A 1 116 ? 1.431 -12.397 -10.489 1.00 98.06 116 ARG A C 1
ATOM 880 O O . ARG A 1 116 ? 0.562 -12.395 -11.353 1.00 98.06 116 ARG A O 1
ATOM 887 N N . ASN A 1 117 ? 1.217 -12.837 -9.249 1.00 96.50 117 ASN A N 1
ATOM 888 C CA . ASN A 1 117 ? -0.068 -13.379 -8.811 1.00 96.50 117 ASN A CA 1
ATOM 889 C C . ASN A 1 117 ? -1.197 -12.340 -8.938 1.00 96.50 117 ASN A C 1
ATOM 891 O O . ASN A 1 117 ? -2.247 -12.657 -9.487 1.00 96.50 117 ASN A O 1
ATOM 895 N N . ILE A 1 118 ? -0.980 -11.094 -8.497 1.00 96.62 118 ILE A N 1
ATOM 896 C CA . ILE A 1 118 ? -1.983 -10.017 -8.614 1.00 96.62 118 ILE A CA 1
ATOM 897 C C . ILE A 1 118 ? -2.245 -9.646 -10.084 1.00 96.62 118 ILE A C 1
ATOM 899 O O . ILE A 1 118 ? -3.384 -9.384 -10.480 1.00 96.62 118 ILE A O 1
ATOM 903 N N . LEU A 1 119 ? -1.200 -9.617 -10.914 1.00 96.94 119 LEU A N 1
ATOM 904 C CA . LEU A 1 119 ? -1.335 -9.316 -12.342 1.00 96.94 119 LEU A CA 1
ATOM 905 C C . LEU A 1 119 ? -2.063 -10.431 -13.108 1.00 96.94 119 LEU A C 1
ATOM 907 O O . LEU A 1 119 ? -2.791 -10.129 -14.050 1.00 96.94 119 LEU A O 1
ATOM 911 N N . ALA A 1 120 ? -1.909 -11.687 -12.684 1.00 97.56 120 ALA A N 1
ATOM 912 C CA . ALA A 1 120 ? -2.588 -12.843 -13.266 1.00 97.56 120 ALA A CA 1
ATOM 913 C C . ALA A 1 120 ? -4.070 -12.957 -12.870 1.00 97.56 120 ALA A C 1
ATOM 915 O O . ALA A 1 120 ? -4.811 -13.681 -13.532 1.00 97.56 120 ALA A O 1
ATOM 916 N N . MET A 1 121 ? -4.510 -12.254 -11.819 1.00 97.12 121 MET A N 1
ATOM 917 C CA . MET A 1 121 ? -5.928 -12.193 -11.459 1.00 97.1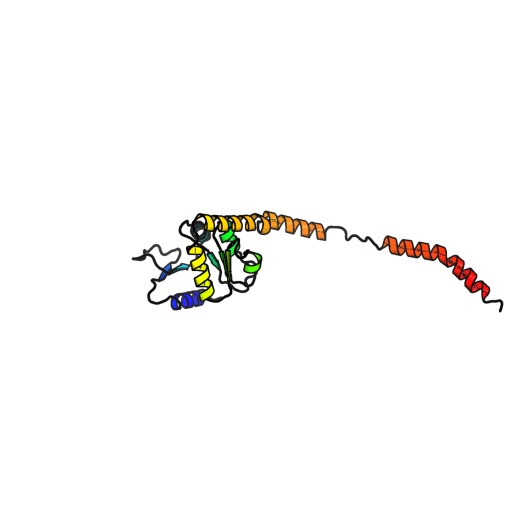2 121 MET A CA 1
ATOM 918 C C . MET A 1 121 ? -6.757 -11.619 -12.609 1.00 97.12 121 MET A C 1
ATOM 920 O O . MET A 1 121 ? -6.312 -10.735 -13.350 1.00 97.12 121 MET A O 1
ATOM 924 N N . ASP A 1 122 ? -7.998 -12.064 -12.728 1.00 97.12 122 ASP A N 1
ATOM 925 C CA . ASP A 1 122 ? -8.957 -11.374 -13.575 1.00 97.12 122 ASP A CA 1
ATOM 926 C C . ASP A 1 122 ? -9.441 -10.065 -12.914 1.00 97.12 122 ASP A C 1
ATOM 928 O O . ASP A 1 122 ? -9.135 -9.723 -11.764 1.00 97.12 122 ASP A O 1
ATOM 932 N N . ASP A 1 123 ? -10.190 -9.279 -13.679 1.00 94.75 123 ASP A N 1
ATOM 933 C CA . ASP A 1 123 ? -10.723 -8.007 -13.207 1.00 94.75 123 ASP A CA 1
ATOM 934 C C . ASP A 1 123 ? -11.732 -8.160 -12.058 1.00 94.75 123 ASP A C 1
ATOM 936 O O . ASP A 1 123 ? -11.864 -7.251 -11.238 1.00 94.75 123 ASP A O 1
ATOM 940 N N . GLN A 1 124 ? -12.460 -9.276 -11.982 1.00 97.25 124 GLN A N 1
ATOM 941 C CA . GLN A 1 124 ? -13.419 -9.529 -10.911 1.00 97.25 124 GLN A CA 1
ATOM 942 C C . GLN A 1 124 ? -12.701 -9.856 -9.601 1.00 97.25 124 GLN A C 1
ATOM 944 O O . GLN A 1 124 ? -13.035 -9.267 -8.576 1.00 97.25 124 GLN A O 1
ATOM 949 N N . GLN A 1 125 ? -11.697 -10.726 -9.640 1.00 97.56 125 GLN A N 1
ATOM 950 C CA . GLN A 1 125 ? -10.866 -11.089 -8.495 1.00 97.56 125 GLN A CA 1
ATOM 951 C C . GLN A 1 125 ? -10.174 -9.857 -7.901 1.00 97.56 125 GLN A C 1
ATOM 953 O O . GLN A 1 125 ? -10.251 -9.623 -6.694 1.00 97.56 125 GLN A O 1
ATOM 958 N N . ARG A 1 126 ? -9.571 -9.005 -8.746 1.00 97.00 126 ARG A N 1
ATOM 959 C CA . ARG A 1 126 ? -8.971 -7.742 -8.278 1.00 97.00 126 ARG A CA 1
ATOM 960 C C . ARG A 1 126 ? -9.995 -6.800 -7.657 1.00 97.00 126 ARG A C 1
ATOM 962 O O . ARG A 1 126 ? -9.703 -6.199 -6.627 1.00 97.00 126 ARG A O 1
ATOM 969 N N . ARG A 1 127 ? -11.186 -6.673 -8.258 1.00 96.44 127 ARG A N 1
ATOM 970 C CA . ARG A 1 127 ? -12.271 -5.855 -7.692 1.00 96.44 127 ARG A CA 1
ATOM 971 C C . ARG A 1 127 ? -12.705 -6.365 -6.324 1.00 96.44 127 ARG A C 1
ATOM 973 O O . ARG A 1 127 ? -12.780 -5.566 -5.406 1.00 96.44 127 ARG A O 1
ATOM 980 N N . GLN A 1 128 ? -12.907 -7.672 -6.171 1.00 98.31 128 GLN A N 1
ATOM 981 C CA . GLN A 1 128 ? -13.290 -8.279 -4.892 1.00 98.31 128 GLN A CA 1
ATOM 982 C C . GLN A 1 128 ? -12.256 -8.007 -3.793 1.00 98.31 128 GLN A C 1
ATOM 984 O O . GLN A 1 128 ? -12.627 -7.631 -2.684 1.00 98.31 128 GLN A O 1
ATOM 989 N N . MET A 1 129 ? -10.964 -8.140 -4.105 1.00 98.50 129 MET A N 1
ATOM 990 C CA . MET A 1 129 ? -9.888 -7.807 -3.166 1.00 98.50 129 MET A CA 1
ATOM 991 C C . MET A 1 129 ? -9.872 -6.311 -2.817 1.00 98.50 129 MET A C 1
ATOM 993 O O . MET A 1 129 ? -9.709 -5.944 -1.653 1.00 98.50 129 MET A O 1
ATOM 997 N N . GLY A 1 130 ? -10.070 -5.443 -3.813 1.00 98.19 130 GLY A N 1
ATOM 998 C CA . GLY A 1 130 ? -10.168 -3.997 -3.620 1.00 98.19 130 GLY A CA 1
ATOM 999 C C . GLY A 1 130 ? -11.364 -3.584 -2.758 1.00 98.19 130 GLY A C 1
ATOM 1000 O O . GLY A 1 130 ? -11.212 -2.776 -1.843 1.00 98.19 130 GLY A O 1
ATOM 1001 N N . ASP A 1 131 ? -12.539 -4.161 -3.010 1.00 98.50 131 ASP A N 1
ATOM 1002 C CA . ASP A 1 131 ? -13.754 -3.932 -2.224 1.00 98.50 131 ASP A CA 1
ATOM 1003 C C . ASP A 1 131 ? -13.564 -4.405 -0.780 1.00 98.50 131 ASP A C 1
ATOM 1005 O O . ASP A 1 131 ? -13.800 -3.630 0.143 1.00 98.50 131 ASP A O 1
ATOM 1009 N N . ALA A 1 132 ? -13.000 -5.600 -0.573 1.00 98.62 132 ALA A N 1
ATOM 1010 C CA . ALA A 1 132 ? -12.668 -6.088 0.764 1.00 98.62 132 ALA A CA 1
ATOM 1011 C C . ALA A 1 132 ? -11.685 -5.160 1.503 1.00 98.62 132 ALA A C 1
ATOM 1013 O O . ALA A 1 132 ? -11.783 -4.994 2.722 1.00 98.62 132 ALA A O 1
ATOM 1014 N N . GLY A 1 133 ? -10.737 -4.554 0.778 1.00 98.25 133 GLY A N 1
ATOM 1015 C CA . GLY A 1 133 ? -9.838 -3.531 1.309 1.00 98.25 133 GLY A CA 1
ATOM 1016 C C . GLY A 1 133 ? -10.595 -2.291 1.771 1.00 98.25 133 GLY A C 1
ATOM 1017 O O . GLY A 1 133 ? -10.414 -1.838 2.903 1.00 98.25 133 GLY A O 1
ATOM 1018 N N . ARG A 1 134 ? -11.480 -1.759 0.927 1.00 98.31 134 ARG A N 1
ATOM 1019 C CA . ARG A 1 134 ? -12.285 -0.583 1.268 1.00 98.31 134 ARG A CA 1
ATOM 1020 C C . ARG A 1 134 ? -13.212 -0.846 2.449 1.00 98.31 134 ARG A C 1
ATOM 1022 O O . ARG A 1 134 ? -13.286 -0.002 3.338 1.00 98.31 134 ARG A O 1
ATOM 1029 N N . ASP A 1 135 ? -13.881 -1.993 2.471 1.00 98.38 135 ASP A N 1
ATOM 1030 C CA . ASP A 1 135 ? -14.771 -2.381 3.566 1.00 98.38 135 ASP A CA 1
ATOM 1031 C C . ASP A 1 135 ? -13.998 -2.429 4.884 1.00 98.38 135 ASP A C 1
ATOM 1033 O O . ASP A 1 135 ? -14.400 -1.802 5.861 1.00 98.38 135 ASP A O 1
ATOM 1037 N N . ARG A 1 136 ? -12.804 -3.038 4.884 1.00 97.56 136 ARG A N 1
ATOM 1038 C CA . ARG A 1 136 ? -11.917 -3.050 6.054 1.00 97.56 136 ARG A CA 1
ATOM 1039 C C . ARG A 1 136 ? -11.561 -1.641 6.537 1.00 97.56 136 ARG A C 1
ATOM 1041 O O . ARG A 1 136 ? -11.554 -1.400 7.743 1.00 97.56 136 ARG A O 1
ATOM 1048 N N . VAL A 1 137 ? -11.254 -0.714 5.624 1.00 97.50 137 VAL A N 1
ATOM 1049 C CA . VAL A 1 137 ? -10.971 0.685 5.988 1.00 97.50 137 VAL A CA 1
ATOM 1050 C C . VAL A 1 137 ? -12.188 1.328 6.646 1.00 97.50 137 VAL A C 1
ATOM 1052 O O . VAL A 1 137 ? -12.049 1.935 7.704 1.00 97.50 137 VAL A O 1
ATOM 1055 N N . LEU A 1 138 ? -13.378 1.175 6.062 1.00 96.69 138 LEU A N 1
ATOM 1056 C CA . LEU A 1 138 ? -14.607 1.764 6.599 1.00 96.69 138 LEU A CA 1
ATOM 1057 C C . LEU A 1 138 ? -14.970 1.195 7.979 1.00 96.69 138 LEU A C 1
ATOM 1059 O O . LEU A 1 138 ? -15.388 1.950 8.858 1.00 96.69 138 LEU A O 1
ATOM 1063 N N . GLU A 1 139 ? -14.771 -0.109 8.169 1.00 96.19 139 GLU A N 1
ATOM 1064 C CA . GLU A 1 139 ? -15.101 -0.837 9.396 1.00 96.19 139 GLU A CA 1
ATOM 1065 C C . GLU A 1 139 ? -14.140 -0.563 10.556 1.00 96.19 139 GLU A C 1
ATOM 1067 O O . GLU A 1 139 ? -14.577 -0.541 11.706 1.00 96.19 139 GLU A O 1
ATOM 1072 N N . LEU A 1 140 ? -12.844 -0.377 10.280 1.00 94.75 140 LEU A N 1
ATOM 1073 C CA . LEU A 1 140 ? -11.809 -0.389 11.324 1.00 94.75 140 LEU A CA 1
ATOM 1074 C C . LEU A 1 140 ? -10.963 0.885 11.400 1.00 94.75 140 LEU A C 1
ATOM 1076 O O . LEU A 1 140 ? -10.437 1.196 12.466 1.00 94.75 140 LEU A O 1
ATOM 1080 N N . PHE A 1 141 ? -10.814 1.615 10.294 1.00 94.44 141 PHE A N 1
ATOM 1081 C CA . PHE A 1 141 ? -9.816 2.685 10.158 1.00 94.44 141 PHE A CA 1
ATOM 1082 C C . PHE A 1 141 ? -10.407 4.019 9.680 1.00 94.44 141 PHE A C 1
ATOM 1084 O O . PHE A 1 141 ? -9.667 4.941 9.336 1.00 94.44 141 PHE A O 1
ATOM 1091 N N . SER A 1 142 ? -11.734 4.136 9.646 1.00 91.81 142 SER A N 1
ATOM 1092 C CA . SER A 1 142 ? -12.420 5.376 9.297 1.00 91.81 142 SER A CA 1
ATOM 1093 C C . SER A 1 142 ? -12.334 6.400 10.429 1.00 91.81 142 SER A C 1
ATOM 1095 O O . SER A 1 142 ? -12.165 6.060 11.605 1.00 91.81 142 SER A O 1
ATOM 1097 N N . THR A 1 143 ? -12.471 7.680 10.082 1.00 90.31 143 THR A N 1
ATOM 1098 C CA . THR A 1 143 ? -12.483 8.767 11.068 1.00 90.31 143 THR A CA 1
ATOM 1099 C C . THR A 1 143 ? -13.622 8.588 12.069 1.00 90.31 143 THR A C 1
ATOM 1101 O O . THR A 1 143 ? -13.448 8.861 13.253 1.00 90.31 143 THR A O 1
ATOM 1104 N N . GLU A 1 144 ? -14.760 8.058 11.625 1.00 93.06 144 GLU A N 1
ATOM 1105 C CA . GLU A 1 144 ? -15.916 7.740 12.457 1.00 93.06 144 GLU A CA 1
ATOM 1106 C C . GLU A 1 144 ? -15.603 6.639 13.477 1.00 93.06 144 GLU A C 1
ATOM 1108 O O . GLU A 1 144 ? -15.993 6.745 14.641 1.00 93.06 144 GLU A O 1
ATOM 1113 N N . VAL A 1 145 ? -14.891 5.584 13.068 1.00 92.69 145 VAL A N 1
ATOM 1114 C CA . VAL A 1 145 ? -14.468 4.504 13.974 1.00 92.69 145 VAL A CA 1
ATOM 1115 C C . VAL A 1 145 ? -13.452 5.025 14.985 1.00 92.69 145 VAL A C 1
ATOM 1117 O O . VAL A 1 145 ? -13.598 4.780 16.183 1.00 92.69 145 VAL A O 1
ATOM 1120 N N . MET A 1 146 ? -12.478 5.816 14.531 1.00 92.06 146 MET A N 1
ATOM 1121 C CA . MET A 1 146 ? -11.504 6.458 15.413 1.00 92.06 146 MET A CA 1
ATOM 1122 C C . MET A 1 146 ? -12.188 7.378 16.434 1.00 92.06 146 MET A C 1
ATOM 1124 O O . MET A 1 146 ? -11.878 7.305 17.621 1.00 92.06 146 MET A O 1
ATOM 1128 N N . ALA A 1 147 ? -13.155 8.193 16.002 1.00 94.50 147 ALA A N 1
ATOM 1129 C CA . ALA A 1 147 ? -13.921 9.072 16.881 1.00 94.50 147 ALA A CA 1
ATOM 1130 C C . ALA A 1 147 ? -14.702 8.281 17.940 1.00 94.50 147 ALA A C 1
ATOM 1132 O O . ALA A 1 147 ? -14.651 8.632 19.115 1.00 94.50 147 ALA A O 1
ATOM 1133 N N . LYS A 1 148 ? -15.352 7.173 17.558 1.00 94.69 148 LYS A N 1
ATOM 1134 C CA . LYS A 1 148 ? -16.061 6.288 18.500 1.00 94.69 148 LYS A CA 1
ATOM 1135 C C . LYS A 1 148 ? -15.125 5.645 19.521 1.00 94.69 148 LYS A C 1
ATOM 1137 O O . LYS A 1 148 ? -15.475 5.555 20.694 1.00 94.69 148 LYS A O 1
ATOM 1142 N N . HIS A 1 149 ? -13.951 5.179 19.094 1.00 93.00 149 HIS A N 1
ATOM 1143 C CA . HIS A 1 149 ? -12.955 4.620 20.012 1.00 93.00 149 HIS A CA 1
ATOM 1144 C C . HIS A 1 149 ? -12.418 5.682 20.971 1.00 93.00 149 HIS A C 1
ATOM 1146 O O . HIS A 1 149 ? -12.278 5.412 22.161 1.00 93.00 149 HIS A O 1
ATOM 1152 N N . PHE A 1 150 ? -12.173 6.892 20.470 1.00 94.56 150 PHE A N 1
ATOM 1153 C CA . PHE A 1 150 ? -11.726 8.014 21.284 1.00 94.56 150 PHE A CA 1
ATOM 1154 C C . PHE A 1 150 ? -12.788 8.442 22.307 1.00 94.56 150 PHE A C 1
ATOM 1156 O O . PHE A 1 150 ? -12.481 8.593 23.487 1.00 94.56 150 PHE A O 1
ATOM 1163 N N . GLU A 1 151 ? -14.048 8.562 21.885 1.00 95.69 151 GLU A N 1
ATOM 1164 C CA . GLU A 1 151 ? -15.174 8.867 22.769 1.00 95.69 151 GLU A CA 1
ATOM 1165 C C . GLU A 1 151 ? -15.334 7.799 23.856 1.00 95.69 151 GLU A C 1
ATOM 1167 O O . GLU A 1 151 ? -15.441 8.137 25.034 1.00 95.69 151 GLU A O 1
ATOM 1172 N N . ARG A 1 152 ? -15.278 6.514 23.484 1.00 95.25 152 ARG A N 1
ATOM 1173 C CA . ARG A 1 152 ? -15.338 5.406 24.444 1.00 95.25 152 ARG A CA 1
ATOM 1174 C C . ARG A 1 152 ? -14.192 5.469 25.451 1.00 95.25 152 ARG A C 1
ATOM 1176 O O . ARG A 1 152 ? -14.443 5.355 26.641 1.00 95.25 152 ARG A O 1
ATOM 1183 N N . ALA A 1 153 ? -12.964 5.725 25.001 1.00 94.62 153 ALA A N 1
ATOM 1184 C CA . ALA A 1 153 ? -11.819 5.855 25.898 1.00 94.62 153 ALA A CA 1
ATOM 1185 C C . ALA A 1 153 ? -11.994 7.011 26.902 1.00 94.62 153 ALA A C 1
ATOM 1187 O O . ALA A 1 153 ? -11.662 6.865 28.076 1.00 94.62 153 ALA A O 1
ATOM 1188 N N . ILE A 1 154 ? -12.561 8.145 26.473 1.00 95.38 154 ILE A N 1
ATOM 1189 C CA . ILE A 1 154 ? -12.900 9.253 27.378 1.00 95.38 154 ILE A CA 1
ATOM 1190 C C . ILE A 1 154 ? -13.992 8.833 28.367 1.00 95.38 154 ILE A C 1
ATOM 1192 O O . ILE A 1 154 ? -13.867 9.097 29.561 1.00 95.38 154 ILE A O 1
ATOM 1196 N N . GLN A 1 155 ? -15.054 8.178 27.892 1.00 94.44 155 GLN A N 1
ATOM 1197 C CA . GLN A 1 155 ? -16.140 7.693 28.746 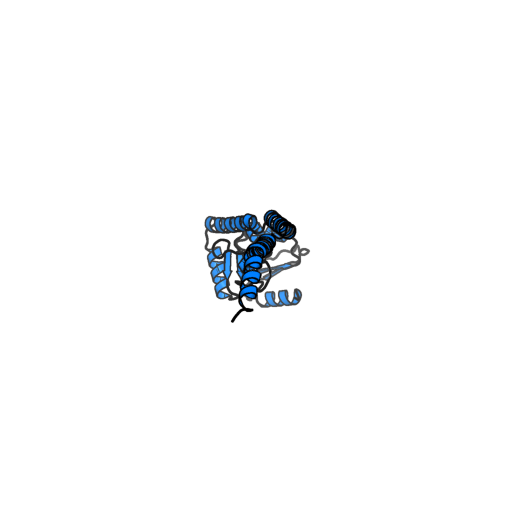1.00 94.44 155 GLN A CA 1
ATOM 1198 C C . GLN A 1 155 ? -15.634 6.699 29.796 1.00 94.44 155 GLN A C 1
ATOM 1200 O O . GLN A 1 155 ? -16.047 6.789 30.948 1.00 94.44 155 GLN A O 1
ATOM 1205 N N . ASP A 1 156 ? -14.704 5.816 29.434 1.00 92.25 156 ASP A N 1
ATOM 1206 C CA . ASP A 1 156 ? -14.094 4.854 30.352 1.00 92.25 156 ASP A CA 1
ATOM 1207 C C . ASP A 1 156 ? -13.289 5.567 31.451 1.00 92.25 156 ASP A C 1
ATOM 1209 O O . ASP A 1 156 ? -13.421 5.222 32.626 1.00 92.25 156 ASP A O 1
ATOM 1213 N N . ILE A 1 157 ? -12.527 6.614 31.104 1.00 93.00 157 ILE A N 1
ATOM 1214 C CA . ILE A 1 157 ? -11.780 7.443 32.072 1.00 93.00 157 ILE A CA 1
ATOM 1215 C C . ILE A 1 157 ? -12.721 8.211 33.010 1.00 93.00 157 ILE A C 1
ATOM 1217 O O . ILE A 1 157 ? -12.428 8.359 34.196 1.00 93.00 157 ILE A O 1
ATOM 1221 N N . LEU A 1 158 ? -13.836 8.727 32.486 1.00 92.62 158 LEU A N 1
ATOM 1222 C CA . LEU A 1 158 ? -14.827 9.473 33.268 1.00 92.62 158 LEU A CA 1
ATOM 1223 C C . LEU A 1 158 ? -15.760 8.565 34.072 1.00 92.62 158 LEU A C 1
ATOM 1225 O O . LEU A 1 158 ? -16.430 9.042 34.992 1.00 92.62 158 LEU A O 1
ATOM 1229 N N . SER A 1 159 ? -15.837 7.279 33.720 1.00 85.88 159 SER A N 1
ATOM 1230 C CA . SER A 1 159 ? -16.681 6.334 34.431 1.00 85.88 159 SER A CA 1
ATOM 1231 C C . SER A 1 159 ? -16.206 6.250 35.885 1.00 85.88 159 SER A C 1
ATOM 1233 O O . SER A 1 159 ? -15.006 6.105 36.140 1.00 85.88 159 SER A O 1
ATOM 1235 N N . PRO A 1 160 ? -17.107 6.395 36.874 1.00 78.31 160 PRO A N 1
ATOM 1236 C CA . PRO A 1 160 ? -16.707 6.250 38.260 1.00 78.31 160 PRO A CA 1
ATOM 1237 C C . PRO A 1 160 ? -16.098 4.861 38.423 1.00 78.31 160 PRO A C 1
ATOM 1239 O O . PRO A 1 160 ? -16.751 3.864 38.101 1.00 78.31 160 PRO A O 1
ATOM 1242 N N . VAL A 1 161 ? -14.855 4.800 38.919 1.00 68.75 161 VAL A N 1
ATOM 1243 C CA . VAL A 1 161 ? -14.231 3.547 39.351 1.00 68.75 161 VAL A CA 1
ATOM 1244 C C . VAL A 1 161 ? -15.260 2.862 40.234 1.00 68.75 161 VAL A C 1
ATOM 1246 O O . VAL A 1 161 ? -15.615 3.388 41.291 1.00 68.75 161 VAL A O 1
ATOM 1249 N N . ARG A 1 162 ? -15.800 1.729 39.779 1.00 60.62 162 ARG A N 1
ATOM 1250 C CA . ARG A 1 162 ? -16.686 0.912 40.601 1.00 60.62 162 ARG A CA 1
ATOM 1251 C C . ARG A 1 162 ? -15.876 0.494 41.826 1.00 60.62 162 ARG A C 1
ATOM 1253 O O . ARG A 1 162 ? -15.125 -0.472 41.779 1.00 60.62 162 ARG A O 1
ATOM 1260 N N . GLN A 1 163 ? -16.017 1.231 42.927 1.00 56.44 163 GLN A N 1
ATOM 1261 C CA . GLN A 1 163 ? -15.679 0.756 44.264 1.00 56.44 163 GLN A CA 1
ATOM 1262 C C . GLN A 1 163 ? -16.709 -0.316 44.630 1.00 56.44 163 GLN A C 1
ATOM 1264 O O . GLN A 1 163 ? -17.585 -0.080 45.456 1.00 56.44 163 GLN A O 1
ATOM 1269 N N . THR A 1 164 ? -16.699 -1.464 43.955 1.00 55.34 164 THR A N 1
ATOM 1270 C CA . THR A 1 164 ? -17.726 -2.484 44.193 1.00 55.34 164 THR A CA 1
ATOM 1271 C C . THR A 1 164 ? -17.492 -3.333 45.435 1.00 55.34 164 THR A C 1
ATOM 1273 O O . THR A 1 164 ? -18.437 -3.995 45.833 1.00 55.34 164 THR A O 1
ATOM 1276 N N . ASP A 1 165 ? -16.354 -3.235 46.134 1.00 55.88 165 ASP A N 1
ATOM 1277 C CA . ASP A 1 165 ? -16.087 -4.147 47.266 1.00 55.88 165 ASP A CA 1
ATOM 1278 C C . ASP A 1 165 ? -15.710 -3.479 48.602 1.00 55.88 165 ASP A C 1
ATOM 1280 O O . ASP A 1 165 ? -15.639 -4.152 49.626 1.00 55.88 165 ASP A O 1
ATOM 1284 N N . LEU A 1 166 ? -15.541 -2.153 48.670 1.00 55.25 166 LEU A N 1
ATOM 1285 C CA . LEU A 1 166 ? -15.080 -1.511 49.917 1.00 55.25 166 LEU A CA 1
ATOM 1286 C C . LEU A 1 166 ? -16.147 -1.472 51.029 1.00 55.25 166 LEU A C 1
ATOM 1288 O O . LEU A 1 166 ? -15.812 -1.611 52.205 1.00 55.25 166 LEU A O 1
ATOM 1292 N N . TRP A 1 167 ? -17.429 -1.325 50.678 1.00 55.41 167 TRP A N 1
ATOM 1293 C CA . TRP A 1 167 ? -18.527 -1.287 51.658 1.00 55.41 167 TRP A CA 1
ATOM 1294 C C . TRP A 1 167 ? -18.972 -2.674 52.127 1.00 55.41 167 TRP A C 1
ATOM 1296 O O . TRP A 1 167 ? -19.364 -2.819 53.285 1.00 55.41 167 TRP A O 1
ATOM 1306 N N . LEU A 1 168 ? -18.900 -3.689 51.258 1.00 58.66 168 LEU A N 1
ATOM 1307 C CA . LEU A 1 168 ? -19.219 -5.068 51.631 1.00 58.66 168 LEU A CA 1
ATOM 1308 C C . LEU A 1 168 ? -18.174 -5.616 52.605 1.00 58.66 168 LEU A C 1
ATOM 1310 O O . LEU A 1 168 ? -18.565 -6.169 53.624 1.00 58.66 168 LEU A O 1
ATOM 1314 N N . GLU A 1 169 ? -16.884 -5.367 52.374 1.00 61.19 169 GLU A N 1
ATOM 1315 C CA . GLU A 1 169 ? -15.810 -5.768 53.292 1.00 61.19 169 GLU A CA 1
ATOM 1316 C C . GLU A 1 169 ? -15.913 -5.035 54.643 1.00 61.19 169 GLU A C 1
ATOM 1318 O O . GLU A 1 169 ? -15.991 -5.679 55.689 1.00 61.19 169 GLU A O 1
ATOM 1323 N N . GLN A 1 170 ? -16.000 -3.696 54.667 1.00 60.59 170 GLN A N 1
ATOM 1324 C CA . GLN A 1 170 ? -16.090 -2.953 55.937 1.00 60.59 170 GLN A CA 1
ATOM 1325 C C . GLN A 1 170 ? -17.378 -3.262 56.712 1.00 60.59 170 GLN A C 1
ATOM 1327 O O . GLN A 1 170 ? -17.332 -3.479 57.924 1.00 60.59 170 GLN A O 1
ATOM 1332 N N . GLY A 1 171 ? -18.524 -3.324 56.028 1.00 68.88 171 GLY A N 1
ATOM 1333 C CA .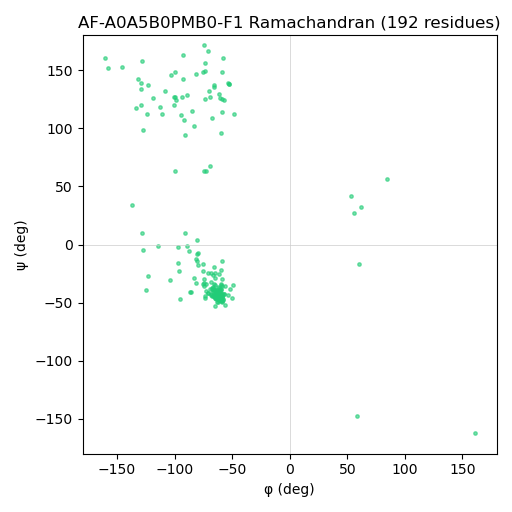 GLY A 1 171 ? -19.800 -3.693 56.640 1.00 68.88 171 GLY A CA 1
ATOM 1334 C C . GLY A 1 171 ? -19.790 -5.122 57.189 1.00 68.88 171 GLY A C 1
ATOM 1335 O O . GLY A 1 171 ? -20.266 -5.348 58.301 1.00 68.88 171 GLY A O 1
ATOM 1336 N N . PHE A 1 172 ? -19.190 -6.069 56.463 1.00 74.88 172 PHE A N 1
ATOM 1337 C CA . PHE A 1 172 ? -19.020 -7.459 56.892 1.00 74.88 172 PHE A CA 1
ATOM 1338 C C . PHE A 1 172 ? -18.097 -7.583 58.107 1.00 74.88 172 PHE A C 1
ATOM 1340 O O . PHE A 1 172 ? -18.450 -8.271 59.064 1.00 74.88 172 PHE A O 1
ATOM 1347 N N . PHE A 1 173 ? -16.965 -6.870 58.136 1.00 73.38 173 PHE A N 1
ATOM 1348 C CA . PHE A 1 173 ? -16.070 -6.867 59.297 1.00 73.38 173 PHE A CA 1
ATOM 1349 C C . PHE A 1 173 ? -16.692 -6.193 60.521 1.00 73.38 173 PHE A C 1
ATOM 1351 O O . PHE A 1 173 ? -16.512 -6.689 61.632 1.00 73.38 173 PHE A O 1
ATOM 1358 N N . HIS A 1 174 ? -17.464 -5.116 60.350 1.00 75.19 174 HIS A N 1
ATOM 1359 C CA . HIS A 1 174 ? -18.208 -4.513 61.458 1.00 75.19 174 HIS A CA 1
ATOM 1360 C C . HIS A 1 174 ? -19.308 -5.440 61.986 1.00 75.19 174 HIS A C 1
ATOM 1362 O O . HIS A 1 174 ? -19.484 -5.542 63.200 1.00 75.19 174 HIS A O 1
ATOM 1368 N N . LEU A 1 175 ? -20.003 -6.162 61.103 1.00 79.56 175 LEU A N 1
ATOM 1369 C CA . LEU A 1 175 ? -21.027 -7.134 61.482 1.00 79.56 175 LEU A CA 1
ATOM 1370 C C . LEU A 1 175 ? -20.416 -8.354 62.195 1.00 79.56 175 LEU A C 1
ATOM 1372 O O . LEU A 1 175 ? -20.911 -8.756 63.246 1.00 79.56 175 LEU A O 1
ATOM 1376 N N . LEU A 1 176 ? -19.295 -8.886 61.694 1.00 80.25 176 LEU A N 1
ATOM 1377 C CA . LEU A 1 176 ? -18.507 -9.922 62.369 1.00 80.25 176 LEU A CA 1
ATOM 1378 C C . LEU A 1 176 ? -18.011 -9.445 63.736 1.00 80.25 176 LEU A C 1
ATOM 1380 O O . LEU A 1 176 ? -18.192 -10.146 64.728 1.00 80.25 176 LEU A O 1
ATOM 1384 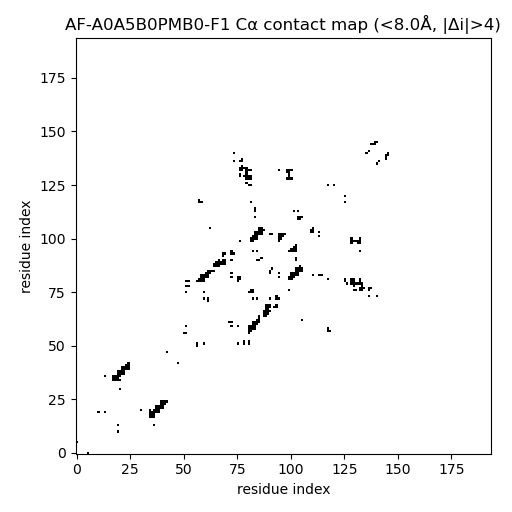N N . ALA A 1 177 ? -17.428 -8.248 63.823 1.00 78.25 177 ALA A N 1
ATOM 1385 C CA . ALA A 1 177 ? -16.966 -7.696 65.091 1.00 78.25 177 ALA A CA 1
ATOM 1386 C C . ALA A 1 177 ? -18.119 -7.584 66.099 1.00 78.25 177 ALA A C 1
ATOM 1388 O O . ALA A 1 177 ? -17.953 -7.991 67.242 1.00 78.25 177 ALA A O 1
ATOM 1389 N N . PHE A 1 178 ? -19.302 -7.124 65.681 1.00 81.69 178 PHE A N 1
ATOM 1390 C CA . PHE A 1 178 ? -20.474 -7.015 66.554 1.00 81.69 178 PHE A CA 1
ATOM 1391 C C . PHE A 1 178 ? -20.995 -8.380 67.036 1.00 81.69 178 PHE A C 1
ATOM 1393 O O . PHE A 1 178 ? -21.389 -8.513 68.193 1.00 81.69 178 PHE A O 1
ATOM 1400 N N . ILE A 1 179 ? -20.968 -9.403 66.174 1.00 84.06 179 ILE A N 1
ATOM 1401 C CA . ILE A 1 179 ? -21.398 -10.767 66.516 1.00 84.06 179 ILE A CA 1
ATOM 1402 C C . ILE A 1 179 ? -20.390 -11.459 67.442 1.00 84.06 179 ILE A C 1
ATOM 1404 O O . ILE A 1 179 ? -20.801 -12.151 68.370 1.00 84.06 179 ILE A O 1
ATOM 1408 N N . PHE A 1 180 ? -19.083 -11.285 67.216 1.00 76.94 180 PHE A N 1
ATOM 1409 C C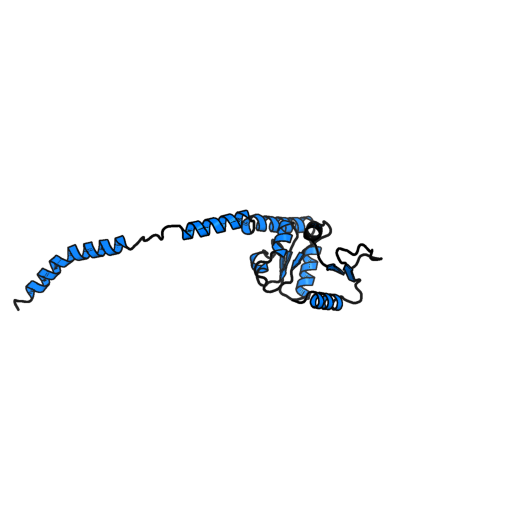A . PHE A 1 180 ? -18.038 -12.048 67.908 1.00 76.94 180 PHE A CA 1
ATOM 1410 C C . PHE A 1 180 ? -17.431 -11.346 69.140 1.00 76.94 180 PHE A C 1
ATOM 1412 O O . PHE A 1 180 ? -16.953 -12.042 70.039 1.00 76.94 180 PHE A O 1
ATOM 1419 N N . LEU A 1 181 ? -17.492 -10.009 69.262 1.00 73.62 181 LEU A N 1
ATOM 1420 C CA . LEU A 1 181 ? -17.025 -9.290 70.467 1.00 73.62 181 LEU A CA 1
ATOM 1421 C C . LEU A 1 181 ? -17.653 -9.798 71.784 1.00 73.62 181 LEU A C 1
ATOM 1423 O O . LEU A 1 181 ? -16.913 -9.957 72.757 1.00 73.62 181 LEU A O 1
ATOM 1427 N N . PRO A 1 182 ? -18.974 -10.071 71.854 1.00 70.19 182 PRO A N 1
ATOM 1428 C CA . PRO A 1 182 ? -19.614 -10.561 73.075 1.00 70.19 182 PRO A CA 1
ATOM 1429 C C . PRO A 1 182 ? -19.125 -11.949 73.512 1.00 70.19 182 PRO A C 1
ATOM 1431 O O . PRO A 1 182 ? -19.196 -12.281 74.691 1.00 70.19 182 PRO A O 1
ATOM 1434 N N . PHE A 1 183 ? -18.619 -12.769 72.587 1.00 69.81 183 PHE A N 1
ATOM 1435 C CA . PHE A 1 183 ? -18.092 -14.099 72.909 1.00 69.81 183 PHE A CA 1
ATOM 1436 C C . PHE A 1 183 ? -16.642 -14.044 73.399 1.00 69.81 183 PHE A C 1
ATOM 1438 O O . PHE A 1 183 ? -16.243 -14.859 74.232 1.00 69.81 183 PHE A O 1
ATOM 1445 N N . LEU A 1 184 ? -15.866 -13.049 72.957 1.00 61.78 184 LEU A N 1
ATOM 1446 C CA . LEU A 1 184 ? -14.491 -12.845 73.416 1.00 61.78 184 LEU A CA 1
ATOM 1447 C C . LEU A 1 184 ? -14.431 -12.483 74.913 1.00 61.78 184 LEU A C 1
ATOM 1449 O O . LEU A 1 184 ? -13.516 -12.900 75.622 1.00 61.78 184 LEU A O 1
ATOM 1453 N N . THR A 1 185 ? -15.423 -11.742 75.416 1.00 59.75 185 THR A N 1
ATOM 1454 C CA . THR A 1 185 ? -15.504 -11.349 76.834 1.00 59.75 185 THR A CA 1
ATOM 1455 C C . THR A 1 185 ? -15.928 -12.506 77.743 1.00 59.75 185 THR A C 1
ATOM 1457 O O . THR A 1 185 ? -15.428 -12.609 78.863 1.00 59.75 185 THR A O 1
ATOM 1460 N N . ILE A 1 186 ? -16.770 -13.423 77.253 1.00 60.53 186 ILE A N 1
ATOM 1461 C CA . ILE A 1 186 ? -17.120 -14.672 77.951 1.00 60.53 186 ILE A CA 1
ATOM 1462 C C . ILE A 1 186 ? -15.894 -15.598 78.039 1.00 60.53 186 ILE A C 1
ATOM 1464 O O . ILE A 1 186 ? -15.632 -16.171 79.094 1.00 60.53 186 ILE A O 1
ATOM 1468 N N . TRP A 1 187 ? -15.100 -15.683 76.967 1.00 54.97 187 TRP A N 1
ATOM 1469 C CA . TRP A 1 187 ? -13.906 -16.534 76.887 1.00 54.97 187 TRP A CA 1
ATOM 1470 C C . TRP A 1 187 ? -12.764 -16.091 77.823 1.00 54.97 187 TRP A C 1
ATOM 1472 O O . TRP A 1 187 ? -12.123 -16.924 78.463 1.00 54.97 187 TRP A O 1
ATOM 1482 N N . VAL A 1 188 ? -12.540 -14.781 77.987 1.00 58.28 188 VAL A N 1
ATOM 1483 C CA . VAL A 1 188 ? -11.541 -14.260 78.945 1.00 58.28 188 VAL A CA 1
ATOM 1484 C C . VAL A 1 188 ? -12.029 -14.370 80.401 1.00 58.28 188 VAL A C 1
ATOM 1486 O O . VAL A 1 188 ? -11.224 -14.572 81.311 1.00 58.28 188 VAL A O 1
ATOM 1489 N N . GLY A 1 189 ? -13.343 -14.302 80.645 1.00 52.53 189 GLY A N 1
ATOM 1490 C CA . GLY A 1 189 ? -13.932 -14.428 81.986 1.00 52.53 189 GLY A CA 1
ATOM 1491 C C . GLY A 1 189 ? -13.787 -15.818 82.618 1.00 52.53 189 GLY A C 1
ATOM 1492 O O . GLY A 1 189 ? -13.725 -15.932 83.841 1.00 52.53 189 GLY A O 1
ATOM 1493 N N . THR A 1 190 ? -13.665 -16.871 81.807 1.00 54.47 190 THR A N 1
ATOM 1494 C CA . THR A 1 190 ? -13.523 -18.256 82.287 1.00 54.47 190 THR A CA 1
ATOM 1495 C C . THR A 1 190 ? -12.106 -18.637 82.724 1.00 54.47 190 THR A C 1
ATOM 1497 O O . THR A 1 190 ? -11.927 -19.693 83.321 1.00 54.47 190 THR A O 1
ATOM 1500 N N . TRP A 1 191 ? -11.094 -17.787 82.498 1.00 52.06 191 TRP A N 1
ATOM 1501 C CA . TRP A 1 191 ? -9.696 -18.107 82.834 1.00 52.06 191 TRP A CA 1
ATOM 1502 C C . TRP A 1 191 ? -9.261 -17.714 84.254 1.00 52.06 191 TRP A C 1
ATOM 1504 O O . TRP A 1 191 ? -8.133 -17.983 84.649 1.00 52.06 191 TRP A O 1
ATOM 1514 N N . LYS A 1 192 ? -10.146 -17.104 85.053 1.00 50.31 192 LYS A N 1
ATOM 1515 C CA . LYS A 1 192 ? -9.851 -16.719 86.447 1.00 50.31 192 LYS A CA 1
ATOM 1516 C C . LYS A 1 192 ? -10.209 -17.773 87.506 1.00 50.31 192 LYS A C 1
ATOM 1518 O O . LYS A 1 192 ? -10.153 -17.457 88.690 1.00 50.31 192 LYS A O 1
ATOM 1523 N N . PHE A 1 193 ? -10.562 -18.998 87.112 1.00 51.94 193 PHE A N 1
ATOM 1524 C CA . PHE A 1 193 ? -11.030 -20.034 88.046 1.00 51.94 193 PHE A CA 1
ATOM 1525 C C . PHE A 1 193 ? -10.461 -21.445 87.807 1.00 51.94 193 PHE A C 1
ATOM 1527 O O . PHE A 1 193 ? -11.142 -22.429 88.089 1.00 51.94 193 PHE A O 1
ATOM 1534 N N . MET A 1 194 ? -9.211 -21.572 87.352 1.00 44.78 194 MET A N 1
ATOM 1535 C CA . MET A 1 194 ? -8.489 -22.850 87.446 1.00 44.78 194 MET A CA 1
ATOM 1536 C C . MET A 1 194 ? -7.080 -22.662 87.988 1.00 44.78 194 MET A C 1
ATOM 1538 O O . MET A 1 194 ? -6.454 -21.644 87.618 1.00 44.78 194 MET A O 1
#